Protein AF-A0A165BI13-F1 (afdb_monomer_lite)

Radius of gyration: 31.47 Å; chains: 1; bounding box: 74×42×85 Å

Sequence (189 aa):
TAAEAMLNITERWRLDSREYQDALEQIVERDWCKALDRLELLMVQRMFELAKSHTFGTGYKMREAISKGLKSRSQAIRTAVARYNELAVTLTPPAPTVEFATLMEWTELQEFELLRHSRAGDVRERAWAQPANRAMAVKYYKLARAREELLRCRVETRRLVTAMRDEETRYDLAIQRLLASGNMLAYEL

Secondary structure (DSSP, 8-state):
-HHHHHTT--S---TTSHHHHHHHHHHHHHHHHHHHHHHHHHHHHHHHHHHHHT-TT--HHHHHHHHHHHHHHHHHHHHHHHHHHHHHHHSSSPPPP--HHHHHH--SHHHHGGG-EETTEEGGGSTTTSHHHHHHHHHHHHHHHHHHHHHHHHHHHHHHHHHHHHHHHHHHHHHHHHHHHT-GGGG--

Structure (mmCIF, N/CA/C/O backbone):
data_AF-A0A165BI13-F1
#
_entry.id   AF-A0A165BI13-F1
#
loop_
_atom_site.group_PDB
_atom_site.id
_atom_site.type_symbol
_atom_site.label_atom_id
_atom_site.label_alt_id
_atom_site.label_comp_id
_atom_site.label_asym_id
_atom_site.label_entity_id
_atom_site.label_seq_id
_atom_site.pdbx_PDB_ins_code
_atom_site.Cartn_x
_atom_site.Cartn_y
_atom_site.Cartn_z
_atom_site.occupancy
_atom_site.B_iso_or_equiv
_atom_site.auth_seq_id
_atom_site.auth_comp_id
_atom_site.auth_asym_id
_atom_site.auth_atom_id
_atom_site.pdbx_PDB_model_num
ATOM 1 N N . THR A 1 1 ? -39.486 17.606 20.278 1.00 61.53 1 THR A N 1
ATOM 2 C CA . THR A 1 1 ? -39.091 18.930 19.728 1.00 61.53 1 THR A CA 1
ATOM 3 C C . THR A 1 1 ? -39.731 19.105 18.358 1.00 61.53 1 THR A C 1
ATOM 5 O O . THR A 1 1 ? -40.140 18.109 17.778 1.00 61.53 1 THR A O 1
ATOM 8 N N . ALA A 1 2 ? -39.855 20.329 17.825 1.00 73.31 2 ALA A N 1
ATOM 9 C CA . ALA A 1 2 ? -40.504 20.567 16.520 1.00 73.31 2 ALA A CA 1
ATOM 10 C C . ALA A 1 2 ? -39.893 19.734 15.369 1.00 73.31 2 ALA A C 1
ATOM 12 O O . ALA A 1 2 ? -40.611 19.269 14.492 1.00 73.31 2 ALA A O 1
ATOM 13 N N . ALA A 1 3 ? -38.584 19.465 15.432 1.00 75.69 3 ALA A N 1
ATOM 14 C CA . ALA A 1 3 ? -37.880 18.600 14.486 1.00 75.69 3 ALA A CA 1
ATOM 15 C C . ALA A 1 3 ? -38.317 17.121 14.550 1.00 75.69 3 ALA A C 1
ATOM 17 O O . ALA A 1 3 ? -38.419 16.468 13.519 1.00 75.69 3 ALA A O 1
ATOM 18 N N . GLU A 1 4 ? -38.617 16.588 15.737 1.00 75.44 4 GLU A N 1
ATOM 19 C CA . GLU A 1 4 ? -39.065 15.192 15.903 1.00 75.44 4 GLU A CA 1
ATOM 20 C C . GLU A 1 4 ? -40.489 14.980 15.381 1.00 75.44 4 GLU A C 1
ATOM 22 O O . GLU A 1 4 ? -40.781 13.936 14.803 1.00 75.44 4 GLU A O 1
ATOM 27 N N . ALA A 1 5 ? -41.348 15.997 15.519 1.00 75.88 5 ALA A N 1
ATOM 28 C CA . ALA A 1 5 ? -42.700 15.984 14.967 1.00 75.88 5 ALA A CA 1
ATOM 29 C C . ALA A 1 5 ? -42.698 16.025 13.427 1.00 75.88 5 ALA A C 1
ATOM 31 O O . ALA A 1 5 ? -43.521 15.364 12.804 1.00 75.88 5 ALA A O 1
ATOM 32 N N . MET A 1 6 ? -41.748 16.738 12.802 1.00 81.56 6 MET A N 1
ATOM 33 C CA . MET A 1 6 ? -41.573 16.725 11.339 1.00 81.56 6 MET A CA 1
ATOM 34 C C . MET A 1 6 ? -41.050 15.383 10.806 1.00 81.56 6 MET A C 1
ATOM 36 O O . MET A 1 6 ? -41.300 15.050 9.651 1.00 81.56 6 MET A O 1
ATOM 40 N N . LEU A 1 7 ? -40.324 14.619 11.630 1.00 80.94 7 LEU A N 1
ATOM 41 C CA . LEU A 1 7 ? -39.725 13.332 11.260 1.00 80.94 7 LEU A CA 1
ATOM 42 C C . LEU A 1 7 ? -40.583 12.117 11.658 1.00 80.94 7 LEU A C 1
ATOM 44 O O . LEU A 1 7 ? -40.138 10.988 11.472 1.00 80.94 7 LEU A O 1
ATOM 48 N N . ASN A 1 8 ? -41.797 12.327 12.186 1.00 81.62 8 ASN A N 1
ATOM 49 C CA . ASN A 1 8 ? -42.695 11.274 12.686 1.00 81.62 8 ASN A CA 1
ATOM 50 C C . ASN A 1 8 ? -42.029 10.315 13.694 1.00 81.62 8 ASN A C 1
ATOM 52 O O . ASN A 1 8 ? -42.325 9.122 13.714 1.00 81.62 8 ASN A O 1
ATOM 56 N N . ILE A 1 9 ? -41.122 10.822 14.536 1.00 77.19 9 ILE A N 1
ATOM 57 C CA . ILE A 1 9 ? -40.462 10.007 15.564 1.00 77.19 9 ILE A CA 1
ATOM 58 C C . ILE A 1 9 ? -41.391 9.931 16.778 1.00 77.19 9 ILE A C 1
ATOM 60 O O . ILE A 1 9 ? -41.474 10.870 17.571 1.00 77.19 9 ILE A O 1
ATOM 64 N N . THR A 1 10 ? -42.115 8.818 16.899 1.00 77.44 10 THR A N 1
ATOM 65 C CA . THR A 1 10 ? -43.109 8.575 17.958 1.00 77.44 10 THR A CA 1
ATOM 66 C C . THR A 1 10 ? -42.481 8.156 19.285 1.00 77.44 10 THR A C 1
ATOM 68 O O . THR A 1 10 ? -42.984 8.533 20.341 1.00 77.44 10 THR A O 1
ATOM 71 N N . GLU A 1 11 ? -41.363 7.428 19.249 1.00 77.50 11 GLU A N 1
ATOM 72 C CA . GLU A 1 11 ? -40.622 6.999 20.437 1.00 77.50 11 GLU A CA 1
ATOM 73 C C . GLU A 1 11 ? -39.140 7.355 20.314 1.00 77.50 11 GLU A C 1
ATOM 75 O O . GLU A 1 11 ? -38.493 7.105 19.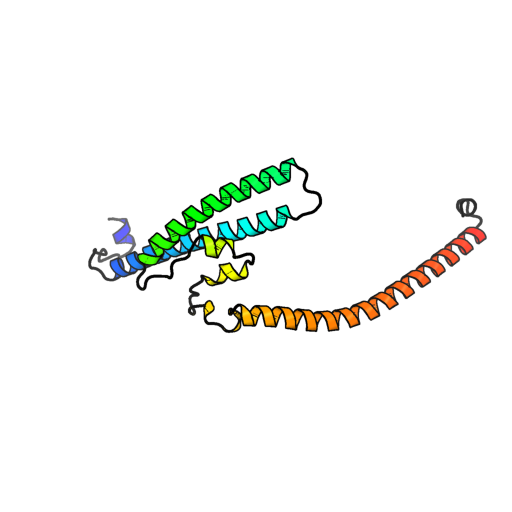297 1.00 77.50 11 GLU A O 1
ATOM 80 N N . ARG A 1 12 ? -38.590 7.958 21.372 1.00 80.56 12 ARG A N 1
ATOM 81 C CA . ARG A 1 12 ? -37.150 8.202 21.481 1.00 80.56 12 ARG A CA 1
ATOM 82 C C . ARG A 1 12 ? -36.452 6.935 21.948 1.00 80.56 12 ARG A C 1
ATOM 84 O O . ARG A 1 12 ? -36.899 6.314 22.912 1.00 80.56 12 ARG A O 1
ATOM 91 N N . TRP A 1 13 ? -35.315 6.632 21.329 1.00 86.38 13 TRP A N 1
ATOM 92 C CA . TRP A 1 13 ? -34.432 5.566 21.783 1.00 86.38 13 TRP A CA 1
ATOM 93 C C . TRP A 1 13 ? -33.999 5.813 23.226 1.00 86.38 13 TRP A C 1
ATOM 95 O O . TRP A 1 13 ? -33.607 6.920 23.607 1.00 86.38 13 TRP A O 1
ATOM 105 N N . ARG A 1 14 ? -34.097 4.762 24.029 1.00 85.19 14 ARG A N 1
ATOM 106 C CA . ARG A 1 14 ? -33.669 4.728 25.427 1.00 85.19 14 ARG A CA 1
ATOM 107 C C . ARG A 1 14 ? -32.425 3.853 25.541 1.00 85.19 14 ARG A C 1
ATOM 109 O O . ARG A 1 14 ? -32.133 3.081 24.635 1.00 85.19 14 ARG A O 1
ATOM 116 N N . LEU A 1 15 ? -31.694 3.950 26.646 1.00 84.06 15 LEU A N 1
ATOM 117 C CA . LEU A 1 15 ? -30.446 3.192 26.836 1.00 84.06 15 LEU A CA 1
ATOM 118 C C . LEU A 1 15 ? -30.643 1.662 26.759 1.00 84.06 15 LEU A C 1
ATOM 120 O O . LEU A 1 15 ? -29.720 0.932 26.415 1.00 84.06 15 LEU A O 1
ATOM 124 N N . ASP A 1 16 ? -31.845 1.194 27.079 1.00 86.94 16 ASP A N 1
ATOM 125 C CA . ASP A 1 16 ? -32.309 -0.194 27.025 1.00 86.94 16 ASP A CA 1
ATOM 126 C C . ASP A 1 16 ? -32.945 -0.582 25.682 1.00 86.94 16 ASP A C 1
ATOM 128 O O . ASP A 1 16 ? -33.189 -1.764 25.444 1.00 86.94 16 ASP A O 1
ATOM 132 N N . SER A 1 17 ? -33.213 0.385 24.797 1.00 89.75 17 SER A N 1
ATOM 133 C CA . SER A 1 17 ? -33.745 0.088 23.467 1.00 89.75 17 SER A CA 1
ATOM 134 C C . SER A 1 17 ? -32.696 -0.631 22.626 1.00 89.75 17 SER A C 1
ATOM 136 O O . SER A 1 17 ? -31.515 -0.267 22.628 1.00 89.75 17 SER A O 1
ATOM 138 N N . ARG A 1 18 ? -33.140 -1.648 21.889 1.00 88.44 18 ARG A N 1
ATOM 139 C CA . ARG A 1 18 ? -32.271 -2.432 21.011 1.00 88.44 18 ARG A CA 1
ATOM 140 C C . ARG A 1 18 ? -31.591 -1.537 19.981 1.00 88.44 18 ARG A C 1
ATOM 142 O O . ARG A 1 18 ? -30.405 -1.678 19.737 1.00 88.44 18 ARG A O 1
ATOM 149 N N . GLU A 1 19 ? -32.320 -0.571 19.439 1.00 88.88 19 GLU A N 1
ATOM 150 C CA . GLU A 1 19 ? -31.815 0.370 18.446 1.00 88.88 19 GLU A CA 1
ATOM 151 C C . GLU A 1 19 ? -30.654 1.210 18.994 1.00 88.88 19 GLU A C 1
ATOM 153 O O . GLU A 1 19 ? -29.687 1.470 18.279 1.00 88.88 19 GLU A O 1
ATOM 158 N N . TYR A 1 20 ? -30.714 1.602 20.271 1.00 88.75 20 TYR A N 1
ATOM 159 C CA . TYR A 1 20 ? -29.619 2.313 20.929 1.00 88.75 20 TYR A CA 1
ATOM 160 C C . TYR A 1 20 ? -28.390 1.419 21.131 1.00 88.75 20 TYR A C 1
ATOM 162 O O . TYR A 1 20 ? -27.267 1.869 20.908 1.00 88.75 20 TYR A O 1
ATOM 170 N N . GLN A 1 21 ? -28.595 0.163 21.537 1.00 88.69 21 GLN A N 1
ATOM 171 C CA . GLN A 1 21 ? -27.515 -0.810 21.731 1.00 88.69 21 GLN A CA 1
ATOM 172 C C . GLN A 1 21 ? -26.835 -1.162 20.401 1.00 88.69 21 GLN A C 1
ATOM 174 O O . GLN A 1 21 ? -25.616 -1.033 20.296 1.00 88.69 21 GLN A O 1
ATOM 179 N N . ASP A 1 22 ? -27.617 -1.466 19.362 1.00 88.06 22 ASP A N 1
ATOM 180 C CA . ASP A 1 22 ? -27.129 -1.742 18.007 1.00 88.06 22 ASP A CA 1
ATOM 181 C C . ASP A 1 22 ? -26.348 -0.531 17.450 1.00 88.06 22 ASP A C 1
ATOM 183 O O . ASP A 1 22 ? -25.291 -0.675 16.833 1.00 88.06 22 ASP A O 1
ATOM 187 N N . ALA A 1 23 ? -26.831 0.694 17.690 1.00 88.62 23 ALA A N 1
ATOM 188 C CA . ALA A 1 23 ? -26.126 1.907 17.277 1.00 88.62 23 ALA A CA 1
ATOM 189 C C . ALA A 1 23 ? -24.806 2.111 18.039 1.00 88.62 23 ALA A C 1
ATOM 191 O O . ALA A 1 23 ? -23.825 2.575 17.453 1.00 88.62 23 ALA A O 1
ATOM 192 N N . LEU A 1 24 ? -24.761 1.769 19.330 1.00 89.19 24 LEU A N 1
ATOM 193 C CA . LEU A 1 24 ? -23.541 1.847 20.130 1.00 89.19 24 LEU A CA 1
ATOM 194 C C . LEU A 1 24 ? -22.483 0.861 19.619 1.00 89.19 24 LEU A C 1
ATOM 196 O O . LEU A 1 24 ? -21.330 1.256 19.440 1.00 89.19 24 LEU A O 1
ATOM 200 N N . GLU A 1 25 ? -22.877 -0.376 19.308 1.00 87.69 25 GLU A N 1
ATOM 201 C CA . GLU A 1 25 ? -21.998 -1.379 18.693 1.00 87.69 25 GLU A CA 1
ATOM 202 C C . GLU A 1 25 ? -21.436 -0.887 17.352 1.00 87.69 25 GLU A C 1
ATOM 204 O O . GLU A 1 25 ? -20.222 -0.916 17.139 1.00 87.69 25 GLU A O 1
ATOM 209 N N . GLN A 1 26 ? -22.286 -0.319 16.489 1.00 87.88 26 GLN A N 1
ATOM 210 C CA . GLN A 1 26 ? -21.850 0.258 15.211 1.00 87.88 26 GLN A CA 1
ATOM 211 C C . GLN A 1 26 ? -20.873 1.427 15.382 1.00 87.88 26 GLN A C 1
ATOM 213 O O . GLN A 1 26 ? -19.970 1.610 14.561 1.00 87.88 26 GLN A O 1
ATOM 218 N N . ILE A 1 27 ? -21.033 2.251 16.422 1.00 90.62 27 ILE A N 1
ATOM 219 C CA . ILE A 1 27 ? -20.101 3.350 16.708 1.00 90.62 27 ILE A CA 1
ATOM 220 C C . ILE A 1 27 ? -18.724 2.796 17.085 1.00 90.62 27 ILE A C 1
ATOM 222 O O . ILE A 1 27 ? -17.724 3.286 16.553 1.00 90.62 27 ILE A O 1
ATOM 226 N N . VAL A 1 28 ? -18.674 1.775 17.946 1.00 89.38 28 VAL A N 1
ATOM 227 C CA . VAL A 1 28 ? -17.422 1.118 18.357 1.00 89.38 28 VAL A CA 1
ATOM 228 C C . VAL A 1 28 ? -16.742 0.462 17.155 1.00 89.38 28 VAL A C 1
ATOM 230 O O . VAL A 1 28 ? -15.558 0.708 16.914 1.00 89.38 28 VAL A O 1
ATOM 233 N N . GLU A 1 29 ? -17.492 -0.284 16.340 1.00 87.94 29 GLU A N 1
ATOM 234 C CA . GLU A 1 29 ? -16.982 -0.901 15.110 1.00 87.94 29 GLU A CA 1
ATOM 235 C C . GLU A 1 29 ? -16.416 0.146 14.143 1.00 87.94 29 GLU A C 1
ATOM 237 O O . GLU A 1 29 ? -15.301 0.009 13.630 1.00 87.94 29 GLU A O 1
ATOM 242 N N . ARG A 1 30 ? -17.145 1.244 13.928 1.00 90.25 30 ARG A N 1
ATOM 243 C CA . ARG A 1 30 ? -16.701 2.344 13.066 1.00 90.25 30 ARG A CA 1
ATOM 244 C C . ARG A 1 30 ? -15.425 2.999 13.587 1.00 90.25 30 ARG A C 1
ATOM 246 O O . ARG A 1 30 ? -14.554 3.359 12.793 1.00 90.25 30 ARG A O 1
ATOM 253 N N . ASP A 1 31 ? -15.322 3.222 14.891 1.00 91.44 31 ASP A N 1
ATOM 254 C CA . ASP A 1 31 ? -14.158 3.880 15.477 1.00 91.44 31 ASP A CA 1
ATOM 255 C C . ASP A 1 31 ? -12.922 2.967 15.431 1.00 91.44 31 ASP A C 1
ATOM 257 O O . ASP A 1 31 ? -11.825 3.451 15.132 1.00 91.44 31 ASP A O 1
ATOM 261 N N . TRP A 1 32 ? -13.106 1.651 15.587 1.00 89.88 32 TRP A N 1
ATOM 262 C CA . TRP A 1 32 ? -12.076 0.651 15.297 1.00 89.88 32 TRP A CA 1
ATOM 263 C C . TRP A 1 32 ? -11.662 0.659 13.817 1.00 89.88 32 TRP A C 1
ATOM 265 O O . TRP A 1 32 ? -10.468 0.746 13.526 1.00 89.88 32 TRP A O 1
ATOM 275 N N . CYS A 1 33 ? -12.616 0.680 12.877 1.00 86.19 33 CYS A N 1
ATOM 276 C CA . CYS A 1 33 ? -12.321 0.750 11.438 1.00 86.19 33 CYS A CA 1
ATOM 277 C C . CYS A 1 33 ? -11.486 1.990 11.092 1.00 86.19 33 CYS A C 1
ATOM 279 O O . CYS A 1 33 ? -10.496 1.898 10.375 1.00 86.19 33 CYS A O 1
ATOM 281 N N . LYS A 1 34 ? -11.813 3.152 11.669 1.00 90.88 34 LYS A N 1
ATOM 282 C CA . LYS A 1 34 ? -11.020 4.380 11.486 1.00 90.88 34 LYS A CA 1
ATOM 283 C C . LYS A 1 34 ? -9.604 4.258 12.048 1.00 90.88 34 LYS A C 1
ATOM 285 O O . LYS A 1 34 ? -8.670 4.835 11.487 1.00 90.88 34 LYS A O 1
ATOM 290 N N . ALA A 1 35 ? -9.435 3.573 13.180 1.00 91.19 35 ALA A N 1
ATOM 291 C CA . ALA A 1 35 ? -8.114 3.327 13.751 1.00 91.19 35 ALA A CA 1
ATOM 292 C C . ALA A 1 35 ? -7.283 2.406 12.847 1.00 91.19 35 ALA A C 1
ATOM 294 O O . ALA A 1 35 ? -6.100 2.678 12.631 1.00 91.19 35 ALA A O 1
ATOM 295 N N . LEU A 1 36 ? -7.921 1.387 12.266 1.00 87.69 36 LEU A N 1
ATOM 296 C CA . LEU A 1 36 ? -7.319 0.508 11.272 1.00 87.69 36 LEU A CA 1
ATOM 297 C C . LEU A 1 36 ? -6.921 1.273 9.999 1.00 87.69 36 LEU A C 1
ATOM 299 O O . LEU A 1 36 ? -5.743 1.265 9.651 1.00 87.69 36 LEU A O 1
ATOM 303 N N . ASP A 1 37 ? -7.837 2.026 9.379 1.00 87.50 37 ASP A N 1
ATOM 304 C CA . ASP A 1 37 ? -7.567 2.846 8.183 1.00 87.50 37 ASP A CA 1
ATOM 305 C C . ASP A 1 37 ? -6.398 3.821 8.415 1.00 87.50 37 ASP A C 1
ATOM 307 O O . ASP A 1 37 ? -5.564 4.086 7.541 1.00 87.50 37 ASP A O 1
ATOM 311 N N . ARG A 1 38 ? -6.308 4.382 9.628 1.00 91.56 38 ARG A N 1
ATOM 312 C CA . ARG A 1 38 ? -5.212 5.282 9.995 1.00 91.56 38 ARG A CA 1
ATOM 313 C C . ARG A 1 38 ? -3.876 4.549 10.066 1.00 91.56 38 ARG A C 1
ATOM 315 O O . ARG A 1 38 ? -2.865 5.114 9.639 1.00 91.56 38 ARG A O 1
ATOM 322 N N . LEU A 1 39 ? -3.863 3.342 10.624 1.00 90.38 39 LEU A N 1
ATOM 323 C CA . LEU A 1 39 ? -2.674 2.502 10.692 1.00 90.38 39 LEU A CA 1
ATOM 324 C C . LEU A 1 39 ? -2.234 2.061 9.284 1.00 90.38 39 LEU A C 1
ATOM 326 O O . LEU A 1 39 ? -1.053 2.210 8.964 1.00 90.38 39 LEU A O 1
ATOM 330 N N . GLU A 1 40 ? -3.183 1.646 8.433 1.00 86.44 40 GLU A N 1
ATOM 331 C CA . GLU A 1 40 ? -2.981 1.343 7.005 1.00 86.44 40 GLU A CA 1
ATOM 332 C C . GLU A 1 40 ? -2.264 2.488 6.305 1.00 86.44 40 GLU A C 1
ATOM 334 O O . GLU A 1 40 ? -1.149 2.333 5.799 1.00 86.44 40 GLU A O 1
ATOM 339 N N . LEU A 1 41 ? -2.860 3.679 6.356 1.00 89.62 41 LEU A N 1
ATOM 340 C CA . LEU A 1 41 ? -2.316 4.866 5.717 1.00 89.62 41 LEU A CA 1
ATOM 341 C C . LEU A 1 41 ? -0.867 5.138 6.142 1.00 89.62 41 LEU A C 1
ATOM 343 O O . LEU A 1 41 ? -0.020 5.440 5.300 1.00 89.62 41 LEU A O 1
ATOM 347 N N . LEU A 1 42 ? -0.565 5.041 7.438 1.00 91.94 42 LEU A N 1
ATOM 348 C CA . LEU A 1 42 ? 0.783 5.294 7.949 1.00 91.94 42 LEU A CA 1
ATOM 349 C C . LEU A 1 42 ? 1.797 4.258 7.453 1.00 91.94 42 LEU A C 1
ATOM 351 O O . LEU A 1 42 ? 2.934 4.619 7.137 1.00 91.94 42 LEU A O 1
ATOM 355 N N . MET A 1 43 ? 1.399 2.993 7.347 1.00 88.50 43 MET A N 1
ATOM 356 C CA . MET A 1 43 ? 2.267 1.936 6.836 1.00 88.50 43 MET A CA 1
ATOM 357 C C . MET A 1 43 ? 2.531 2.073 5.341 1.00 88.50 43 MET A C 1
ATOM 359 O O . MET A 1 43 ? 3.695 2.057 4.930 1.00 88.50 43 MET A O 1
ATOM 363 N N . VAL A 1 44 ? 1.492 2.334 4.545 1.00 87.50 44 VAL A N 1
ATOM 364 C CA . VAL A 1 44 ? 1.628 2.623 3.110 1.00 87.50 44 VAL A CA 1
ATOM 365 C C . VAL A 1 44 ? 2.554 3.816 2.888 1.00 87.50 44 VAL A C 1
ATOM 367 O O . VAL A 1 44 ? 3.495 3.757 2.094 1.00 87.50 44 VAL A O 1
ATOM 370 N N . GLN A 1 45 ? 2.354 4.894 3.648 1.00 89.62 45 GLN A N 1
ATOM 371 C CA . GLN A 1 45 ? 3.242 6.046 3.602 1.00 89.62 45 GLN A CA 1
ATOM 372 C C . GLN A 1 45 ? 4.696 5.634 3.904 1.00 89.62 45 GLN A C 1
ATOM 374 O O . GLN A 1 45 ? 5.598 5.994 3.142 1.00 89.62 45 GLN A O 1
ATOM 379 N N . ARG A 1 46 ? 4.961 4.886 4.990 1.00 89.94 46 ARG A N 1
ATOM 380 C CA . ARG A 1 46 ? 6.319 4.429 5.373 1.00 89.94 46 ARG A CA 1
ATOM 381 C C . ARG A 1 46 ? 6.985 3.656 4.243 1.00 89.94 46 ARG A C 1
ATOM 383 O O . ARG A 1 46 ? 8.145 3.924 3.946 1.00 89.94 46 ARG A O 1
ATOM 390 N N . MET A 1 47 ? 6.256 2.757 3.591 1.00 87.75 47 MET A N 1
ATOM 391 C CA . MET A 1 47 ? 6.772 1.999 2.453 1.00 87.75 47 MET A CA 1
ATOM 392 C C . MET A 1 47 ? 7.223 2.904 1.303 1.00 87.75 47 MET A C 1
ATOM 394 O O . MET A 1 47 ? 8.322 2.734 0.778 1.00 87.75 47 MET A O 1
ATOM 398 N N . PHE A 1 48 ? 6.426 3.914 0.947 1.00 85.38 48 PHE A N 1
ATOM 399 C CA . PHE A 1 48 ? 6.819 4.879 -0.083 1.00 85.38 48 PHE A CA 1
ATOM 400 C C . PHE A 1 48 ? 8.029 5.729 0.326 1.00 85.38 48 PHE A C 1
ATOM 402 O O . PHE A 1 48 ? 8.850 6.076 -0.522 1.00 85.38 48 PHE A O 1
ATOM 409 N N . GLU A 1 49 ? 8.170 6.068 1.608 1.00 87.44 49 GLU A N 1
ATOM 410 C CA . GLU A 1 49 ? 9.379 6.730 2.115 1.00 87.44 49 GLU A CA 1
ATOM 411 C C . GLU A 1 49 ? 10.622 5.845 2.014 1.00 87.44 49 GLU A C 1
ATOM 413 O O . GLU A 1 49 ? 11.666 6.320 1.567 1.00 87.44 49 GLU A O 1
ATOM 418 N N . LEU A 1 50 ? 10.507 4.565 2.380 1.00 86.31 50 LEU A N 1
ATOM 419 C CA . LEU A 1 50 ? 11.594 3.595 2.242 1.00 86.31 50 LEU A CA 1
ATOM 420 C C . LEU A 1 50 ? 11.999 3.433 0.775 1.00 86.31 50 LEU A C 1
ATOM 422 O O . LEU A 1 50 ? 13.183 3.530 0.459 1.00 86.31 50 LEU A O 1
ATOM 426 N N . ALA A 1 51 ? 11.037 3.297 -0.139 1.00 84.75 51 ALA A N 1
ATOM 427 C CA . ALA A 1 51 ? 11.313 3.206 -1.572 1.00 84.75 51 ALA A CA 1
ATOM 428 C C . ALA A 1 51 ? 12.067 4.443 -2.100 1.00 84.75 51 ALA A C 1
ATOM 430 O O . ALA A 1 51 ? 13.037 4.311 -2.849 1.00 84.75 51 ALA A O 1
ATOM 431 N N . LYS A 1 52 ? 11.682 5.648 -1.650 1.00 83.25 52 LYS A N 1
ATOM 432 C CA . LYS A 1 52 ? 12.378 6.901 -1.996 1.00 83.25 52 LYS A CA 1
ATOM 433 C C . LYS A 1 52 ? 13.806 6.963 -1.455 1.00 83.25 52 LYS A C 1
ATOM 435 O O . LYS A 1 52 ? 14.656 7.591 -2.080 1.00 83.25 52 LYS A O 1
ATOM 440 N N . SER A 1 53 ? 14.087 6.324 -0.318 1.00 78.56 53 SER A N 1
ATOM 441 C CA . SER A 1 53 ? 15.440 6.290 0.256 1.00 78.56 53 SER A CA 1
ATOM 442 C C . SER A 1 53 ? 16.448 5.549 -0.635 1.00 78.56 53 SER A C 1
ATOM 444 O O . SER A 1 53 ? 17.634 5.875 -0.621 1.00 78.56 53 SER A O 1
ATOM 446 N N . HIS A 1 54 ? 15.967 4.607 -1.455 1.00 72.44 54 HIS A N 1
ATOM 447 C CA . HIS A 1 54 ? 16.778 3.799 -2.368 1.00 72.44 54 HIS A CA 1
ATOM 448 C C . HIS A 1 54 ? 16.882 4.387 -3.789 1.00 72.44 54 HIS A C 1
ATOM 450 O O . HIS A 1 54 ? 17.501 3.778 -4.659 1.00 72.44 54 HIS A O 1
ATOM 456 N N . THR A 1 55 ? 16.286 5.554 -4.063 1.00 76.88 55 THR A N 1
ATOM 457 C CA . THR A 1 55 ? 16.318 6.166 -5.402 1.00 76.88 55 THR A CA 1
ATOM 458 C C . THR A 1 55 ? 17.667 6.847 -5.676 1.00 76.88 55 THR A C 1
ATOM 460 O O . THR A 1 55 ? 18.093 7.743 -4.946 1.00 76.88 55 THR A O 1
ATOM 463 N N . PHE A 1 56 ? 18.346 6.454 -6.758 1.00 63.56 56 PHE A N 1
ATOM 464 C CA . PHE A 1 56 ? 19.570 7.117 -7.221 1.00 63.56 56 PHE A CA 1
ATOM 465 C C . PHE A 1 56 ? 19.292 8.584 -7.602 1.00 63.56 56 PHE A C 1
ATOM 467 O O . PHE A 1 56 ? 18.287 8.886 -8.238 1.00 63.56 56 PHE A O 1
ATOM 474 N N . GLY A 1 57 ? 20.179 9.507 -7.208 1.00 69.69 57 GLY A N 1
ATOM 475 C CA . GLY A 1 57 ? 20.049 10.944 -7.502 1.00 69.69 57 GLY A CA 1
ATOM 476 C C . GLY A 1 57 ? 19.446 11.807 -6.384 1.00 69.69 57 GLY A C 1
ATOM 477 O O . GLY A 1 57 ? 19.368 13.025 -6.532 1.00 69.69 57 GLY A O 1
ATOM 478 N N . THR A 1 58 ? 19.072 11.243 -5.229 1.00 75.25 58 THR A N 1
ATOM 479 C CA . THR A 1 58 ? 18.687 12.059 -4.062 1.00 75.25 58 THR A CA 1
ATOM 480 C C . THR A 1 58 ? 19.909 12.697 -3.396 1.00 75.25 58 THR A C 1
ATOM 482 O O . THR A 1 58 ? 20.754 12.001 -2.826 1.00 75.25 58 THR A O 1
ATOM 485 N N . GLY A 1 59 ? 19.986 14.031 -3.425 1.00 84.44 59 GLY A N 1
ATOM 486 C CA . GLY A 1 59 ? 21.012 14.800 -2.714 1.00 84.44 59 GLY A CA 1
ATOM 487 C C . GLY A 1 59 ? 20.961 14.617 -1.189 1.00 84.44 59 GLY A C 1
ATOM 488 O O . GLY A 1 59 ? 19.943 14.211 -0.624 1.00 84.44 59 GLY A O 1
ATOM 489 N N . TYR A 1 60 ? 22.059 14.953 -0.501 1.00 87.94 60 TYR A N 1
ATOM 490 C CA . TYR A 1 60 ? 22.235 14.729 0.945 1.00 87.94 60 TYR A CA 1
ATOM 491 C C . TYR A 1 60 ? 21.072 15.263 1.803 1.00 87.94 60 TYR A C 1
ATOM 493 O O . TYR A 1 60 ? 20.505 14.513 2.596 1.00 87.94 60 TYR A O 1
ATOM 501 N N . LYS A 1 61 ? 20.648 16.515 1.577 1.00 88.19 61 LYS A N 1
ATOM 502 C CA . LYS A 1 61 ? 19.541 17.149 2.319 1.00 88.19 61 LYS A CA 1
ATOM 503 C C . LYS A 1 61 ? 18.214 16.389 2.186 1.00 88.19 61 LYS A C 1
ATOM 505 O O . LYS A 1 61 ? 17.454 16.301 3.145 1.00 88.19 61 LYS A O 1
ATOM 510 N N . MET A 1 62 ? 17.942 15.809 1.015 1.00 87.38 62 MET A N 1
ATOM 511 C CA . MET A 1 62 ? 16.726 15.022 0.789 1.00 87.38 62 MET A CA 1
ATOM 512 C C . MET A 1 62 ? 16.768 13.706 1.573 1.00 87.38 62 MET A C 1
ATOM 514 O O . MET A 1 62 ? 15.778 13.328 2.191 1.00 87.38 62 MET A O 1
ATOM 518 N N . ARG A 1 63 ? 17.926 13.033 1.617 1.00 86.88 63 ARG A N 1
ATOM 519 C CA . ARG A 1 63 ? 18.105 11.809 2.421 1.00 86.88 63 ARG A CA 1
ATOM 520 C C . ARG A 1 63 ? 17.938 12.067 3.917 1.00 86.88 63 ARG A C 1
ATOM 522 O O . ARG A 1 63 ? 17.330 11.256 4.615 1.00 86.88 63 ARG A O 1
ATOM 529 N N . GLU A 1 64 ? 18.430 13.202 4.404 1.00 90.25 64 GLU A N 1
ATOM 530 C CA . GLU A 1 64 ? 18.244 13.620 5.795 1.00 90.25 64 GLU A CA 1
ATOM 531 C C . GLU A 1 64 ? 16.761 13.869 6.117 1.00 90.25 64 GLU A C 1
ATOM 533 O O . GLU A 1 64 ? 16.245 13.355 7.113 1.00 90.25 64 GLU A O 1
ATOM 538 N N . ALA A 1 65 ? 16.042 14.567 5.229 1.00 89.44 65 ALA A N 1
ATOM 539 C CA . ALA A 1 65 ? 14.603 14.784 5.360 1.00 89.44 65 ALA A CA 1
ATOM 540 C C . ALA A 1 65 ? 13.808 13.465 5.356 1.00 89.44 65 ALA A C 1
ATOM 542 O O . ALA A 1 65 ? 12.949 13.277 6.218 1.00 89.44 65 ALA A O 1
ATOM 543 N N . ILE A 1 66 ? 14.132 12.527 4.455 1.00 89.06 66 ILE A N 1
ATOM 544 C CA . ILE A 1 66 ? 13.518 11.187 4.412 1.00 89.06 66 ILE A CA 1
ATOM 545 C C . ILE A 1 66 ? 13.786 10.435 5.719 1.00 89.06 66 ILE A C 1
ATOM 547 O O . ILE A 1 66 ? 12.868 9.868 6.302 1.00 89.06 66 ILE A O 1
ATOM 551 N N . SER A 1 67 ? 15.018 10.480 6.231 1.00 89.62 67 SER A N 1
ATOM 552 C CA . SER A 1 67 ? 15.388 9.811 7.485 1.00 89.62 67 SER A CA 1
ATOM 553 C C . SER A 1 67 ? 14.625 10.378 8.688 1.00 89.62 67 SER A C 1
ATOM 555 O O . SER A 1 67 ? 14.168 9.629 9.555 1.00 89.62 67 SER A O 1
ATOM 557 N N . LYS A 1 68 ? 14.445 11.703 8.744 1.00 91.75 68 LYS A N 1
ATOM 558 C CA . LYS A 1 68 ? 13.626 12.361 9.771 1.00 91.75 68 LYS A CA 1
ATOM 559 C C . LYS A 1 68 ? 12.144 11.993 9.631 1.00 91.75 68 LYS A C 1
ATOM 561 O O . LYS A 1 68 ? 11.499 11.712 10.643 1.00 91.75 68 LYS A O 1
ATOM 566 N N . GLY A 1 69 ? 11.635 11.943 8.398 1.00 91.50 69 GLY A N 1
ATOM 567 C CA . GLY A 1 69 ? 10.284 11.479 8.070 1.00 91.50 69 GLY A CA 1
ATOM 568 C C . GLY A 1 69 ? 10.034 10.055 8.561 1.00 91.50 69 GLY A C 1
ATOM 569 O O . GLY A 1 69 ? 9.105 9.836 9.335 1.00 91.50 69 GLY A O 1
ATOM 570 N N . LEU A 1 70 ? 10.945 9.127 8.254 1.00 90.88 70 LEU A N 1
ATOM 571 C CA . LEU A 1 70 ? 10.869 7.727 8.679 1.00 90.88 70 LEU A CA 1
ATOM 572 C C . LEU A 1 70 ? 10.845 7.575 10.205 1.00 90.88 70 LEU A C 1
ATOM 574 O O . LEU A 1 70 ? 10.054 6.788 10.732 1.00 90.88 70 LEU A O 1
ATOM 578 N N . LYS A 1 71 ? 11.666 8.342 10.936 1.00 92.12 71 LYS A N 1
ATOM 579 C CA . LYS A 1 71 ? 11.656 8.348 12.412 1.00 92.12 71 LYS A CA 1
ATOM 580 C C . LYS A 1 71 ? 10.318 8.840 12.963 1.00 92.12 71 LYS A C 1
ATOM 582 O O . LYS A 1 71 ? 9.721 8.176 13.810 1.00 92.12 71 LYS A O 1
ATOM 587 N N . SER A 1 72 ? 9.832 9.977 12.460 1.00 94.75 72 SER A N 1
ATOM 588 C CA . SER A 1 72 ? 8.540 10.548 12.863 1.00 94.75 72 SER A CA 1
ATOM 589 C C . SER A 1 72 ? 7.386 9.591 12.559 1.00 94.75 72 SER A C 1
ATOM 591 O O . SER A 1 72 ? 6.531 9.351 13.412 1.00 94.75 72 SER A O 1
ATOM 593 N N . ARG A 1 73 ? 7.402 8.972 11.378 1.00 93.25 73 ARG A N 1
ATOM 594 C CA . ARG A 1 73 ? 6.387 8.015 10.955 1.00 93.25 73 ARG A CA 1
ATOM 595 C C . ARG A 1 73 ? 6.401 6.743 11.786 1.00 93.25 73 ARG A C 1
ATOM 597 O O . ARG A 1 73 ? 5.337 6.282 12.174 1.00 93.25 73 ARG A O 1
ATOM 604 N N . SER A 1 74 ? 7.579 6.223 12.124 1.00 93.06 74 SER A N 1
ATOM 605 C CA . SER A 1 74 ? 7.706 5.067 13.022 1.00 93.06 74 SER A CA 1
ATOM 606 C C . SER A 1 74 ? 7.056 5.343 14.381 1.00 93.06 74 SER A C 1
ATOM 608 O O . SER A 1 74 ? 6.370 4.480 14.921 1.00 93.06 74 SER A O 1
ATOM 610 N N . GLN A 1 75 ? 7.202 6.563 14.912 1.00 95.12 75 GLN A N 1
ATOM 611 C CA . GLN A 1 75 ? 6.521 6.958 16.145 1.00 95.12 75 GLN A CA 1
ATOM 612 C C . GLN A 1 75 ? 5.001 7.071 15.967 1.00 95.12 75 GLN A C 1
ATOM 614 O O . GLN A 1 75 ? 4.256 6.577 16.809 1.00 95.12 75 GLN A O 1
ATOM 619 N N . ALA A 1 76 ? 4.533 7.660 14.863 1.00 96.00 76 ALA A N 1
ATOM 620 C CA . ALA A 1 76 ? 3.104 7.736 14.559 1.00 96.00 76 ALA A CA 1
ATOM 621 C C . ALA A 1 76 ? 2.465 6.343 14.426 1.00 96.00 76 ALA A C 1
ATOM 623 O O . ALA A 1 76 ? 1.351 6.134 14.901 1.00 96.00 76 ALA A O 1
ATOM 624 N N . ILE A 1 77 ? 3.183 5.385 13.829 1.00 93.25 77 ILE A N 1
ATOM 625 C CA . ILE A 1 77 ? 2.746 3.990 13.716 1.00 93.25 77 ILE A CA 1
ATOM 626 C C . ILE A 1 77 ? 2.641 3.353 15.104 1.00 93.25 77 ILE A C 1
ATOM 628 O O . ILE A 1 77 ? 1.613 2.753 15.388 1.00 93.25 77 ILE A O 1
ATOM 632 N N . ARG A 1 78 ? 3.619 3.539 16.007 1.00 95.31 78 ARG A N 1
ATOM 633 C CA . ARG A 1 78 ? 3.507 3.044 17.397 1.00 95.31 78 ARG A CA 1
ATOM 634 C C . ARG A 1 78 ? 2.227 3.528 18.080 1.00 95.31 78 ARG A C 1
ATOM 636 O O . ARG A 1 78 ? 1.518 2.732 18.687 1.00 95.31 78 ARG A O 1
ATOM 643 N N . THR A 1 79 ? 1.915 4.818 17.961 1.00 96.75 79 THR A N 1
ATOM 644 C CA . THR A 1 79 ? 0.691 5.391 18.541 1.00 96.75 79 THR A CA 1
ATOM 645 C C . THR A 1 79 ? -0.571 4.834 17.879 1.00 96.75 79 THR A C 1
ATOM 647 O O . THR A 1 79 ? -1.546 4.545 18.569 1.00 96.75 79 THR A O 1
ATOM 650 N N . ALA A 1 80 ? -0.562 4.652 16.557 1.00 94.56 80 ALA A N 1
ATOM 651 C CA . ALA A 1 80 ? -1.688 4.070 15.833 1.00 94.56 80 ALA A CA 1
ATOM 652 C C . ALA A 1 80 ? -1.931 2.600 16.216 1.00 94.56 80 ALA A C 1
ATOM 654 O O . ALA A 1 80 ? -3.082 2.219 16.397 1.00 94.56 80 ALA A O 1
ATOM 655 N N . VAL A 1 81 ? -0.871 1.807 16.418 1.00 93.94 81 VAL A N 1
ATOM 656 C CA . VAL A 1 81 ? -0.961 0.420 16.911 1.00 93.94 81 VAL A CA 1
ATOM 657 C C . VAL A 1 81 ? -1.593 0.371 18.296 1.00 93.94 81 VAL A C 1
ATOM 659 O O . VAL A 1 81 ? -2.501 -0.421 18.519 1.00 93.94 81 VAL A O 1
ATOM 662 N N . ALA A 1 82 ? -1.155 1.236 19.217 1.00 95.88 82 ALA A N 1
ATOM 663 C CA . ALA A 1 82 ? -1.727 1.294 20.560 1.00 95.88 82 ALA A CA 1
ATOM 664 C C . ALA A 1 82 ? -3.236 1.585 20.518 1.00 95.88 82 ALA A C 1
ATOM 666 O O . ALA A 1 82 ? -4.016 0.851 21.117 1.00 95.88 82 ALA A O 1
ATOM 667 N N . ARG A 1 83 ? -3.648 2.590 19.732 1.00 94.94 83 ARG A N 1
ATOM 668 C CA . ARG A 1 83 ? -5.063 2.945 19.549 1.00 94.94 83 ARG A CA 1
ATOM 669 C C . ARG A 1 83 ? -5.874 1.827 18.889 1.00 94.94 83 ARG A C 1
ATOM 671 O O . ARG A 1 83 ? -7.015 1.595 19.270 1.00 94.94 83 ARG A O 1
ATOM 678 N N . TYR A 1 84 ? -5.306 1.157 17.887 1.00 92.75 84 TYR A N 1
ATOM 679 C CA . TYR A 1 84 ? -5.947 0.011 17.244 1.00 92.75 84 TYR A CA 1
ATOM 680 C C . TYR A 1 84 ? -6.174 -1.120 18.251 1.00 92.75 84 TYR A C 1
ATOM 682 O O . TYR A 1 84 ? -7.297 -1.594 18.373 1.00 92.75 84 TYR A O 1
ATOM 690 N N . ASN A 1 85 ? -5.140 -1.507 19.004 1.00 93.25 85 ASN A N 1
ATOM 691 C CA . ASN A 1 85 ? -5.220 -2.592 19.982 1.00 93.25 85 ASN A CA 1
ATOM 692 C C . ASN A 1 85 ? -6.198 -2.273 21.124 1.00 93.25 85 ASN A C 1
ATOM 694 O O . ASN A 1 85 ? -6.928 -3.160 21.552 1.00 93.25 85 ASN A O 1
ATOM 698 N N . GLU A 1 86 ? -6.245 -1.019 21.586 1.00 95.06 86 GLU A N 1
ATOM 699 C CA . GLU A 1 86 ? -7.216 -0.554 22.585 1.00 95.06 86 GLU A CA 1
ATOM 700 C C . GLU A 1 86 ? -8.658 -0.775 22.107 1.00 95.06 86 GLU A C 1
ATOM 702 O O . GLU A 1 86 ? -9.458 -1.388 22.809 1.00 95.06 86 GLU A O 1
ATOM 707 N N . LEU A 1 87 ? -8.973 -0.351 20.880 1.00 91.88 87 LEU A N 1
ATOM 708 C CA . LEU A 1 87 ? -10.308 -0.507 20.301 1.00 91.88 87 LEU A CA 1
ATOM 709 C C . LEU A 1 87 ? -10.611 -1.960 19.908 1.00 91.88 87 LEU A C 1
ATOM 711 O O . LEU A 1 87 ? -11.748 -2.402 20.039 1.00 91.88 87 LEU A O 1
ATOM 715 N N . ALA A 1 88 ? -9.608 -2.726 19.474 1.00 89.75 88 ALA A N 1
ATOM 716 C CA . ALA A 1 88 ? -9.771 -4.118 19.055 1.00 89.75 88 ALA A CA 1
ATOM 717 C C . ALA A 1 88 ? -10.328 -5.002 20.181 1.00 89.75 88 ALA A C 1
ATOM 719 O O . ALA A 1 88 ? -11.179 -5.853 19.931 1.00 89.75 88 ALA A O 1
ATOM 720 N N . VAL A 1 89 ? -9.892 -4.762 21.423 1.00 92.50 89 VAL A N 1
ATOM 721 C CA . VAL A 1 89 ? -10.353 -5.500 22.610 1.00 92.50 89 VAL A CA 1
ATOM 722 C C . VAL A 1 89 ? -11.788 -5.130 23.008 1.00 92.50 89 VAL A C 1
ATOM 724 O O . VAL A 1 89 ? -12.477 -5.948 23.609 1.00 92.50 89 VAL A O 1
ATOM 727 N N . THR A 1 90 ? -12.259 -3.927 22.662 1.00 90.81 90 THR A N 1
ATOM 728 C CA . THR A 1 90 ? -13.633 -3.479 22.971 1.00 90.81 90 THR A CA 1
ATOM 729 C C . THR A 1 90 ? -14.707 -4.044 22.040 1.00 90.81 90 THR A C 1
ATOM 731 O O . THR A 1 90 ? -15.893 -3.910 22.333 1.00 90.81 90 THR A O 1
ATOM 734 N N . LEU A 1 91 ? -14.316 -4.668 20.925 1.00 87.44 91 LEU A N 1
ATOM 735 C CA . LEU A 1 91 ? -15.254 -5.275 19.983 1.00 87.44 91 LEU A CA 1
ATOM 736 C C . LEU A 1 91 ? -15.864 -6.569 20.529 1.00 87.44 91 LEU A C 1
ATOM 738 O O . LEU A 1 91 ? -15.259 -7.278 21.332 1.00 87.44 91 LEU A O 1
ATOM 742 N N . THR A 1 92 ? -17.054 -6.900 20.028 1.00 85.12 92 THR A N 1
ATOM 743 C CA . THR A 1 92 ? -17.741 -8.163 20.318 1.00 85.12 92 THR A CA 1
ATOM 744 C C . THR A 1 92 ? -18.054 -8.879 18.997 1.00 85.12 92 THR A C 1
ATOM 746 O O . THR A 1 92 ? -18.972 -8.460 18.297 1.00 85.12 92 THR A O 1
ATOM 749 N N . PRO A 1 93 ? -17.319 -9.944 18.621 1.00 85.88 93 PRO A N 1
ATOM 750 C CA . PRO A 1 93 ? -16.157 -10.514 19.309 1.00 85.88 93 PRO A CA 1
ATOM 751 C C . PRO A 1 93 ? -14.897 -9.626 19.205 1.00 85.88 93 PRO A C 1
ATOM 753 O O . PRO A 1 93 ? -14.790 -8.831 18.269 1.00 85.88 93 PRO A O 1
ATOM 756 N N . PRO A 1 94 ? -13.920 -9.778 20.121 1.00 87.06 94 PRO A N 1
ATOM 757 C CA . PRO A 1 94 ? -12.672 -9.021 20.071 1.00 87.06 94 PRO A CA 1
ATOM 758 C C . PRO A 1 94 ? -11.892 -9.273 18.777 1.00 87.06 94 PRO A C 1
ATOM 760 O O . PRO A 1 94 ? -11.736 -10.419 18.346 1.00 87.06 94 PRO A O 1
ATOM 763 N N . ALA A 1 95 ? -11.355 -8.207 18.182 1.00 83.94 95 ALA A N 1
ATOM 764 C CA . ALA A 1 95 ? -10.471 -8.306 17.024 1.00 83.94 95 ALA A CA 1
ATOM 765 C C . ALA A 1 95 ? -9.037 -8.693 17.449 1.00 83.94 95 ALA A C 1
ATOM 767 O O . ALA A 1 95 ? -8.614 -8.388 18.569 1.00 83.94 95 ALA A O 1
ATOM 768 N N . PRO A 1 96 ? -8.251 -9.344 16.569 1.00 84.81 96 PRO A N 1
ATOM 769 C CA . PRO A 1 96 ? -6.870 -9.704 16.873 1.00 84.81 96 PRO A CA 1
ATOM 770 C C . PRO A 1 96 ? -5.999 -8.457 17.055 1.00 84.81 96 PRO A C 1
ATOM 772 O O . PRO A 1 96 ? -6.054 -7.523 16.257 1.00 84.81 96 PRO A O 1
ATOM 775 N N . THR A 1 97 ? -5.159 -8.461 18.086 1.00 88.19 97 THR A N 1
ATOM 776 C CA . THR A 1 97 ? -4.176 -7.399 18.316 1.00 88.19 97 THR A CA 1
ATOM 777 C C . THR A 1 97 ? -2.948 -7.582 17.429 1.00 88.19 97 THR A C 1
ATOM 779 O O . THR A 1 97 ? -2.661 -8.673 16.932 1.00 88.19 97 THR A O 1
ATOM 782 N N . VAL A 1 98 ? -2.212 -6.491 17.217 1.00 87.00 98 VAL A N 1
ATOM 783 C CA . VAL A 1 98 ? -1.025 -6.469 16.361 1.00 87.00 98 VAL A CA 1
ATOM 784 C C . VAL A 1 98 ? 0.171 -5.914 17.128 1.00 87.00 98 VAL A C 1
ATOM 786 O O . VAL A 1 98 ? 0.073 -4.895 17.818 1.00 87.00 98 VAL A O 1
ATOM 789 N N . GLU A 1 99 ? 1.322 -6.569 16.990 1.00 90.25 99 GLU A N 1
ATOM 790 C CA . GLU A 1 99 ? 2.579 -6.103 17.566 1.00 90.25 99 GLU A CA 1
ATOM 791 C C . GLU A 1 99 ? 3.302 -5.141 16.613 1.00 90.25 99 GLU A C 1
ATOM 793 O O . GLU A 1 99 ? 3.437 -5.384 15.413 1.00 90.25 99 GLU A O 1
ATOM 798 N N . PHE A 1 100 ? 3.824 -4.041 17.161 1.00 89.75 100 PHE A N 1
ATOM 799 C CA . PHE A 1 100 ? 4.586 -3.066 16.382 1.00 89.75 100 PHE A CA 1
ATOM 800 C C . PHE A 1 100 ? 5.826 -3.681 15.711 1.00 89.75 100 PHE A C 1
ATOM 802 O O . PHE A 1 100 ? 6.146 -3.303 14.587 1.00 89.75 100 PHE A O 1
ATOM 809 N N . ALA A 1 101 ? 6.522 -4.606 16.38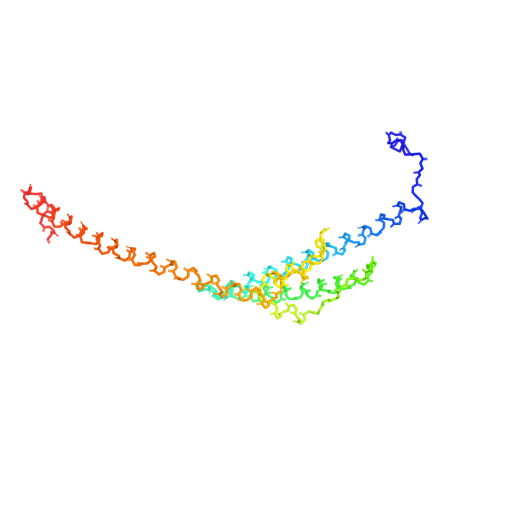3 1.00 89.56 101 ALA A N 1
ATOM 810 C CA . ALA A 1 101 ? 7.711 -5.258 15.839 1.00 89.56 101 ALA A CA 1
ATOM 811 C C . ALA A 1 101 ? 7.382 -6.030 14.553 1.00 89.56 101 ALA A C 1
ATOM 813 O O . ALA A 1 101 ? 7.994 -5.770 13.519 1.00 89.56 101 ALA A O 1
ATOM 814 N N . THR A 1 102 ? 6.335 -6.857 14.587 1.00 85.81 102 THR A N 1
ATOM 815 C CA . THR A 1 102 ? 5.840 -7.604 13.424 1.00 85.81 102 THR A CA 1
ATOM 816 C C . THR A 1 102 ? 5.462 -6.678 12.265 1.00 85.81 102 THR A C 1
ATOM 818 O O . THR A 1 102 ? 5.812 -6.946 11.121 1.00 85.81 102 THR A O 1
ATOM 821 N N . LEU A 1 103 ? 4.828 -5.530 12.536 1.00 83.38 103 LEU A N 1
ATOM 822 C CA . LEU A 1 103 ? 4.501 -4.555 11.484 1.00 83.38 103 LEU A CA 1
ATOM 823 C C . LEU A 1 103 ? 5.725 -3.908 10.836 1.00 83.38 103 LEU A C 1
ATOM 825 O O . LEU A 1 103 ? 5.656 -3.465 9.690 1.00 83.38 103 LEU A O 1
ATOM 829 N N . MET A 1 104 ? 6.833 -3.778 11.568 1.00 84.75 104 MET A N 1
ATOM 830 C CA . MET A 1 104 ? 8.061 -3.201 11.018 1.00 84.75 104 MET A CA 1
ATOM 831 C C . MET A 1 104 ? 8.804 -4.166 10.100 1.00 84.75 104 MET A C 1
ATOM 833 O O . MET A 1 104 ? 9.532 -3.684 9.224 1.00 84.75 104 MET A O 1
ATOM 837 N N . GLU A 1 105 ? 8.603 -5.472 10.287 1.00 84.00 105 GLU A N 1
ATOM 838 C CA . GLU A 1 105 ? 9.097 -6.532 9.402 1.00 84.00 105 GLU A CA 1
ATOM 839 C C . GLU A 1 105 ? 8.350 -6.555 8.069 1.00 84.00 105 GLU A C 1
ATOM 841 O O . GLU A 1 105 ? 8.923 -6.954 7.057 1.00 84.00 105 GLU A O 1
ATOM 846 N N . TRP A 1 106 ? 7.104 -6.074 8.042 1.00 80.38 106 TRP A N 1
ATOM 847 C CA . TRP A 1 106 ? 6.337 -6.000 6.807 1.00 80.38 106 TRP A CA 1
ATOM 848 C C . TRP A 1 106 ? 6.939 -4.966 5.858 1.00 80.38 106 TRP A C 1
ATOM 850 O O . TRP A 1 106 ? 7.129 -3.783 6.183 1.00 80.38 106 TRP A O 1
ATOM 860 N N . THR A 1 107 ? 7.252 -5.436 4.657 1.00 72.12 107 THR A N 1
ATOM 861 C CA . THR A 1 107 ? 7.884 -4.646 3.593 1.00 72.12 107 THR A CA 1
ATOM 862 C C . THR A 1 107 ? 7.011 -4.552 2.355 1.00 72.12 107 THR A C 1
ATOM 864 O O . THR A 1 107 ? 7.290 -3.725 1.485 1.00 72.12 107 THR A O 1
ATOM 867 N N . GLU A 1 108 ? 5.931 -5.332 2.284 1.00 69.31 108 GLU A N 1
ATOM 868 C CA . GLU A 1 108 ? 5.030 -5.363 1.142 1.00 69.31 108 GLU A CA 1
ATOM 869 C C . GLU A 1 108 ? 3.617 -4.895 1.523 1.00 69.31 108 GLU A C 1
ATOM 871 O O . GLU A 1 108 ? 3.067 -5.250 2.561 1.00 69.31 108 GLU A O 1
ATOM 876 N N . LEU A 1 109 ? 2.981 -4.124 0.634 1.00 67.62 109 LEU A N 1
ATOM 877 C CA . LEU A 1 109 ? 1.660 -3.517 0.862 1.00 67.62 109 LEU A CA 1
ATOM 878 C C . LEU A 1 109 ? 0.601 -4.594 1.126 1.00 67.62 109 LEU A C 1
ATOM 880 O O . LEU A 1 109 ? -0.319 -4.434 1.923 1.00 67.62 109 LEU A O 1
ATOM 884 N N . GLN A 1 110 ? 0.795 -5.729 0.461 1.00 65.69 110 GLN A N 1
ATOM 885 C CA . GLN A 1 110 ? -0.065 -6.894 0.504 1.00 65.69 110 GLN A CA 1
ATOM 886 C C . GLN A 1 110 ? -0.020 -7.640 1.847 1.00 65.69 110 GLN A C 1
ATOM 888 O O . GLN A 1 110 ? -0.855 -8.508 2.082 1.00 65.69 110 GLN A O 1
ATOM 893 N N . GLU A 1 111 ? 0.958 -7.368 2.711 1.00 69.69 111 GLU A N 1
ATOM 894 C CA . GLU A 1 111 ? 0.982 -7.864 4.094 1.00 69.69 111 GLU A CA 1
ATOM 895 C C . GLU A 1 111 ? 0.042 -7.032 4.977 1.00 69.69 111 GLU A C 1
ATOM 897 O O . GLU A 1 111 ? -0.498 -7.542 5.954 1.00 69.69 111 GLU A O 1
ATOM 902 N N . PHE A 1 112 ? -0.229 -5.784 4.572 1.00 67.44 112 PHE A N 1
ATOM 903 C CA . PHE A 1 112 ? -1.033 -4.829 5.321 1.00 67.44 112 PHE A CA 1
ATOM 904 C C . PHE A 1 112 ? -2.534 -4.881 4.974 1.00 67.44 112 PHE A C 1
ATOM 906 O O . PHE A 1 112 ? -3.372 -4.868 5.872 1.00 67.44 112 PHE A O 1
ATOM 913 N N . GLU A 1 113 ? -2.897 -5.027 3.692 1.00 58.72 113 GLU A N 1
ATOM 914 C CA . GLU A 1 113 ? -4.306 -5.110 3.233 1.00 58.72 113 GLU A CA 1
ATOM 915 C C . GLU A 1 113 ? -5.081 -6.339 3.770 1.00 58.72 113 GLU A C 1
ATOM 917 O O . GLU A 1 113 ? -6.291 -6.471 3.574 1.00 58.72 113 GLU A O 1
ATOM 922 N N . LEU A 1 114 ? -4.392 -7.247 4.466 1.00 53.62 114 LEU A N 1
ATOM 923 C CA . LEU A 1 114 ? -4.935 -8.473 5.054 1.00 53.62 114 LEU A CA 1
ATOM 924 C C . LEU A 1 114 ? -5.750 -8.245 6.339 1.00 53.62 114 LEU A C 1
ATOM 926 O O . LEU A 1 114 ? -6.322 -9.197 6.859 1.00 53.62 114 LEU A O 1
ATOM 930 N N . LEU A 1 115 ? -5.838 -7.018 6.858 1.00 56.47 115 LEU A N 1
ATOM 931 C CA . LEU A 1 115 ? -6.625 -6.711 8.060 1.00 56.47 115 LEU A CA 1
ATOM 932 C C . LEU A 1 115 ? -8.092 -6.364 7.776 1.00 56.47 115 LEU A C 1
ATOM 934 O O . LEU A 1 115 ? -8.865 -6.145 8.710 1.00 56.47 115 LEU A O 1
ATOM 938 N N . ARG A 1 116 ? -8.525 -6.380 6.510 1.00 61.25 116 ARG A N 1
ATOM 939 C CA . ARG A 1 116 ? -9.949 -6.265 6.197 1.00 61.25 116 ARG A CA 1
ATOM 940 C C . ARG A 1 116 ? -10.691 -7.537 6.603 1.00 61.25 116 ARG A C 1
ATOM 942 O O . ARG A 1 116 ? -10.683 -8.541 5.889 1.00 61.25 116 ARG A O 1
ATOM 949 N N . HIS A 1 117 ? -11.469 -7.432 7.677 1.00 54.84 117 HIS A N 1
ATOM 950 C CA . HIS A 1 117 ? -12.784 -8.060 7.691 1.00 54.84 117 HIS A CA 1
ATOM 951 C C . HIS A 1 117 ? -13.573 -7.446 6.536 1.00 54.84 117 HIS A C 1
ATOM 953 O O . HIS A 1 117 ? -14.128 -6.352 6.621 1.00 54.84 117 HIS A O 1
ATOM 959 N N . SER A 1 118 ? -13.520 -8.100 5.377 1.00 50.06 118 SER A N 1
ATOM 960 C CA . SER A 1 118 ? -14.402 -7.722 4.287 1.00 50.06 118 SER A CA 1
ATOM 961 C C . SER A 1 118 ? -15.834 -8.003 4.735 1.00 50.06 118 SER A C 1
ATOM 963 O O . SER A 1 118 ? -16.078 -8.932 5.506 1.00 50.06 118 SER A O 1
ATOM 965 N N . ARG A 1 119 ? -16.812 -7.276 4.186 1.00 48.19 119 ARG A N 1
ATOM 966 C CA . ARG A 1 119 ? -18.241 -7.593 4.378 1.00 48.19 119 ARG A CA 1
ATOM 967 C C . ARG A 1 119 ? -18.599 -9.047 3.995 1.00 48.19 119 ARG A C 1
ATOM 969 O O . ARG A 1 119 ? -19.698 -9.493 4.288 1.00 48.19 119 ARG A O 1
ATOM 976 N N . ALA A 1 120 ? -17.688 -9.767 3.327 1.00 52.28 120 ALA A N 1
ATOM 977 C CA . ALA A 1 120 ? -17.809 -11.152 2.879 1.00 52.28 120 ALA A CA 1
ATOM 978 C C . ALA A 1 120 ? -16.922 -12.152 3.668 1.00 52.28 120 ALA A C 1
ATOM 980 O O . ALA A 1 120 ? -16.683 -13.261 3.180 1.00 52.28 120 ALA A O 1
ATOM 981 N N . GLY A 1 121 ? -16.415 -11.768 4.848 1.00 63.75 121 GLY A N 1
ATOM 982 C CA . GLY A 1 121 ? -15.597 -12.606 5.738 1.00 63.75 121 GLY A CA 1
ATOM 983 C C . GLY A 1 121 ? -14.115 -12.215 5.801 1.00 63.75 121 GLY A C 1
ATOM 984 O O . GLY A 1 121 ? -13.690 -11.211 5.214 1.00 63.75 121 GLY A O 1
ATOM 985 N N . ASP A 1 122 ? -13.322 -13.016 6.519 1.00 69.81 122 ASP A N 1
ATOM 986 C CA . ASP A 1 122 ? -11.879 -12.805 6.654 1.00 69.81 122 ASP A CA 1
ATOM 987 C C . ASP A 1 122 ? -11.159 -13.154 5.342 1.00 69.81 122 ASP A C 1
ATOM 989 O O . ASP A 1 122 ? -11.136 -14.296 4.875 1.00 69.81 122 ASP A O 1
ATOM 993 N N . VAL A 1 123 ? -10.566 -12.141 4.710 1.00 72.94 123 VAL A N 1
ATOM 994 C CA . VAL A 1 123 ? -9.847 -12.298 3.442 1.00 72.94 123 VAL A CA 1
ATOM 995 C C . VAL A 1 123 ? -8.607 -13.178 3.615 1.00 72.94 123 VAL A C 1
ATOM 997 O O . VAL A 1 123 ? -8.208 -13.851 2.665 1.00 72.94 123 VAL A O 1
ATOM 1000 N N . ARG A 1 124 ? -8.037 -13.245 4.825 1.00 69.25 124 ARG A N 1
ATOM 1001 C CA . ARG A 1 124 ? -6.843 -14.048 5.138 1.00 69.25 124 ARG A CA 1
ATOM 1002 C C . ARG A 1 124 ? -7.065 -15.541 4.942 1.00 69.25 124 ARG A C 1
ATOM 1004 O O . ARG A 1 124 ? -6.129 -16.261 4.609 1.00 69.25 124 ARG A O 1
ATOM 1011 N N . GLU A 1 125 ? -8.299 -16.011 5.076 1.00 76.62 125 GLU A N 1
ATOM 1012 C CA . GLU A 1 125 ? -8.642 -17.420 4.866 1.00 76.62 125 GLU A CA 1
ATOM 1013 C C . GLU A 1 125 ? -8.628 -17.816 3.385 1.00 76.62 125 GLU A C 1
ATOM 1015 O O . GLU A 1 125 ? -8.577 -18.997 3.038 1.00 76.62 125 GLU A O 1
ATOM 1020 N N . ARG A 1 126 ? -8.653 -16.843 2.468 1.00 82.19 126 ARG A N 1
ATOM 1021 C CA . ARG A 1 126 ? -8.686 -17.135 1.037 1.00 82.19 126 ARG A CA 1
ATOM 1022 C C . ARG A 1 126 ? -7.336 -17.669 0.568 1.00 82.19 126 ARG A C 1
ATOM 1024 O O . ARG A 1 126 ? -6.287 -17.091 0.837 1.00 82.19 126 ARG A O 1
ATOM 1031 N N . ALA A 1 127 ? -7.362 -18.730 -0.239 1.00 85.31 127 ALA A N 1
ATOM 1032 C CA . ALA A 1 127 ? -6.151 -19.367 -0.760 1.00 85.31 127 ALA A CA 1
ATOM 1033 C C . ALA A 1 127 ? -5.219 -18.392 -1.506 1.00 85.31 127 ALA A C 1
ATOM 1035 O O . ALA A 1 127 ? -4.004 -18.538 -1.433 1.00 85.31 127 ALA A O 1
ATOM 1036 N N . TRP A 1 128 ? -5.760 -17.382 -2.191 1.00 83.12 128 TRP A N 1
ATOM 1037 C CA . TRP A 1 128 ? -4.965 -16.365 -2.887 1.00 83.12 128 TRP A CA 1
ATOM 1038 C C . TRP A 1 128 ? -4.348 -15.314 -1.952 1.00 83.12 128 TRP A C 1
ATOM 1040 O O . TRP A 1 128 ? -3.416 -14.632 -2.361 1.00 83.12 128 TRP A O 1
ATOM 1050 N N . ALA A 1 129 ? -4.843 -15.170 -0.722 1.00 77.88 129 ALA A N 1
ATOM 1051 C CA . ALA A 1 129 ? -4.329 -14.229 0.272 1.00 77.88 129 ALA A CA 1
ATOM 1052 C C . ALA A 1 129 ? -3.165 -14.820 1.090 1.00 77.88 129 ALA A C 1
ATOM 1054 O O . ALA A 1 129 ? -2.355 -14.079 1.646 1.00 77.88 129 ALA A O 1
ATOM 1055 N N . GLN A 1 130 ? -3.045 -16.152 1.116 1.00 82.25 130 GLN A N 1
ATOM 1056 C CA . GLN A 1 130 ? -1.993 -16.874 1.831 1.00 82.25 130 GLN A CA 1
ATOM 1057 C C . GLN A 1 130 ? -0.590 -16.518 1.293 1.00 82.25 130 GLN A C 1
ATOM 1059 O O . GLN A 1 130 ? -0.348 -16.676 0.088 1.00 82.25 130 GLN A O 1
ATOM 1064 N N . PRO A 1 131 ? 0.369 -16.101 2.150 1.00 79.94 131 PRO A N 1
ATOM 1065 C CA . PRO A 1 131 ? 1.691 -15.637 1.715 1.00 79.94 131 PRO A CA 1
ATOM 1066 C C . PRO A 1 131 ? 2.440 -16.628 0.818 1.00 79.94 131 PRO A C 1
ATOM 1068 O O . PRO A 1 131 ? 2.977 -16.242 -0.221 1.00 79.94 131 PRO A O 1
ATOM 1071 N N . ALA A 1 132 ? 2.415 -17.919 1.164 1.00 86.81 132 ALA A N 1
ATOM 1072 C CA . ALA A 1 132 ? 3.069 -18.970 0.387 1.00 86.81 132 ALA A CA 1
ATOM 1073 C C . ALA A 1 132 ? 2.482 -19.102 -1.030 1.00 86.81 132 ALA A C 1
ATOM 1075 O O . ALA A 1 132 ? 3.223 -19.169 -2.015 1.00 86.81 132 ALA A O 1
ATOM 1076 N N . ASN A 1 133 ? 1.152 -19.073 -1.146 1.00 90.25 133 ASN A N 1
ATOM 1077 C CA . ASN A 1 133 ? 0.459 -19.194 -2.427 1.00 90.25 133 ASN A CA 1
ATOM 1078 C C . ASN A 1 133 ? 0.716 -17.975 -3.313 1.00 90.25 133 ASN A C 1
ATOM 1080 O O . ASN A 1 133 ? 0.970 -18.131 -4.507 1.00 90.25 133 ASN A O 1
ATOM 1084 N N . ARG A 1 134 ? 0.738 -16.769 -2.734 1.00 85.56 134 ARG A N 1
ATOM 1085 C CA . ARG A 1 134 ? 1.117 -15.546 -3.458 1.00 85.56 134 ARG A CA 1
ATOM 1086 C C . ARG A 1 134 ? 2.550 -15.601 -3.955 1.00 85.56 134 ARG A C 1
ATOM 1088 O O . ARG A 1 134 ? 2.789 -15.341 -5.131 1.00 85.56 134 ARG A O 1
ATOM 1095 N N . ALA A 1 135 ? 3.495 -15.979 -3.096 1.00 86.69 135 ALA A N 1
ATOM 1096 C CA . ALA A 1 135 ? 4.898 -16.100 -3.477 1.00 86.69 135 ALA A CA 1
ATOM 1097 C C . ALA A 1 135 ? 5.078 -17.087 -4.644 1.00 86.69 135 ALA A C 1
ATOM 1099 O O . ALA A 1 135 ? 5.826 -16.815 -5.587 1.00 86.69 135 ALA A O 1
ATOM 1100 N N . MET A 1 136 ? 4.346 -18.205 -4.623 1.00 93.00 136 MET A N 1
ATOM 1101 C CA . MET A 1 136 ? 4.321 -19.162 -5.729 1.00 93.00 136 MET A CA 1
ATOM 1102 C C . MET A 1 136 ? 3.666 -18.595 -6.989 1.00 93.00 136 MET A C 1
ATOM 1104 O O . MET A 1 136 ? 4.231 -18.742 -8.072 1.00 93.00 136 MET A O 1
ATOM 1108 N N . ALA A 1 137 ? 2.535 -17.898 -6.869 1.00 92.25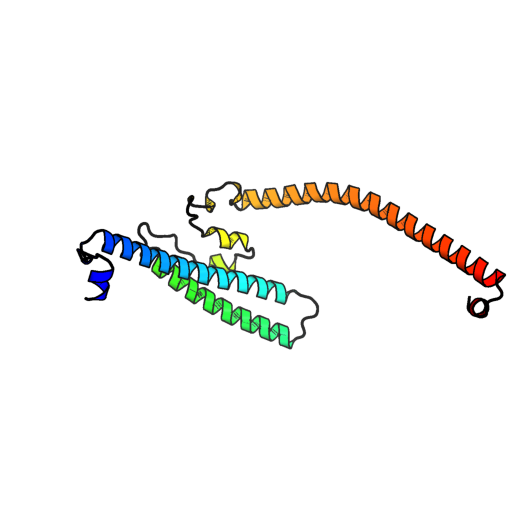 137 ALA A N 1
ATOM 1109 C CA . ALA A 1 137 ? 1.868 -17.255 -7.997 1.00 92.25 137 ALA A CA 1
ATOM 1110 C C . ALA A 1 137 ? 2.772 -16.208 -8.666 1.00 92.25 137 ALA A C 1
ATOM 1112 O O . ALA A 1 137 ? 2.927 -16.221 -9.885 1.00 92.25 137 ALA A O 1
ATOM 1113 N N . VAL A 1 138 ? 3.442 -15.353 -7.886 1.00 91.31 138 VAL A N 1
ATOM 1114 C CA . VAL A 1 138 ? 4.405 -14.364 -8.398 1.00 91.31 138 VAL A CA 1
ATOM 1115 C C . VAL A 1 138 ? 5.528 -15.053 -9.171 1.00 91.31 138 VAL A C 1
ATOM 1117 O O . VAL A 1 138 ? 5.848 -14.631 -10.282 1.00 91.31 138 VAL A O 1
ATOM 1120 N N . LYS A 1 139 ? 6.113 -16.131 -8.631 1.00 94.31 139 LYS A N 1
ATOM 1121 C CA . LYS A 1 139 ? 7.155 -16.907 -9.328 1.00 94.31 139 LYS A CA 1
ATOM 1122 C C . LYS A 1 139 ? 6.633 -17.523 -10.625 1.00 94.31 139 LYS A C 1
ATOM 1124 O O . LYS A 1 139 ? 7.282 -17.400 -11.663 1.00 94.31 139 LYS A O 1
ATOM 1129 N N . TYR A 1 140 ? 5.458 -18.145 -10.572 1.00 96.12 140 TYR A N 1
ATOM 1130 C CA . TYR A 1 140 ? 4.815 -18.764 -11.726 1.00 96.12 140 TYR A CA 1
ATOM 1131 C C . TYR A 1 140 ? 4.556 -17.745 -12.840 1.00 96.12 140 TYR A C 1
ATOM 1133 O O . TYR A 1 140 ? 4.986 -17.947 -13.974 1.00 96.12 140 TYR A O 1
ATOM 1141 N N . TYR A 1 141 ? 3.927 -16.613 -12.516 1.00 95.38 141 TYR A N 1
ATOM 1142 C CA . TYR A 1 141 ? 3.624 -15.580 -13.502 1.00 95.38 141 TYR A CA 1
ATOM 1143 C C . TYR A 1 141 ? 4.879 -14.883 -14.022 1.00 95.38 141 TYR A C 1
ATOM 1145 O O . TYR A 1 141 ? 4.947 -14.610 -15.217 1.00 95.38 141 TYR A O 1
ATOM 1153 N N . LYS A 1 142 ? 5.908 -14.662 -13.191 1.00 96.56 142 LYS A N 1
ATOM 1154 C CA . LYS A 1 142 ? 7.215 -14.182 -13.673 1.00 96.56 142 LYS A CA 1
ATOM 1155 C C . LYS A 1 142 ? 7.801 -15.128 -14.719 1.00 96.56 142 LYS A C 1
ATOM 1157 O O . LYS A 1 142 ? 8.257 -14.662 -15.757 1.00 96.56 142 LYS A O 1
ATOM 1162 N N . LEU A 1 143 ? 7.748 -16.441 -14.488 1.00 97.44 143 LEU A N 1
ATOM 1163 C CA . LEU A 1 143 ? 8.235 -17.432 -15.449 1.00 97.44 143 LEU A CA 1
ATOM 1164 C C . LEU A 1 143 ? 7.390 -17.460 -16.730 1.00 97.44 143 LEU A C 1
ATOM 1166 O O . LEU A 1 143 ? 7.946 -17.494 -17.827 1.00 97.44 143 LEU A O 1
ATOM 1170 N N . ALA A 1 144 ? 6.062 -17.434 -16.602 1.00 96.94 144 ALA A N 1
ATOM 1171 C CA . ALA A 1 144 ? 5.153 -17.412 -17.744 1.00 96.94 144 ALA A CA 1
ATOM 1172 C C . ALA A 1 144 ? 5.401 -16.178 -18.627 1.00 96.94 144 ALA A C 1
ATOM 1174 O O . ALA A 1 144 ? 5.645 -16.314 -19.825 1.00 96.94 144 ALA A O 1
ATOM 1175 N N . ARG A 1 145 ? 5.455 -14.985 -18.020 1.00 97.44 145 ARG A N 1
ATOM 1176 C CA . ARG A 1 145 ? 5.728 -13.730 -18.732 1.00 97.44 145 ARG A CA 1
ATOM 1177 C C . ARG A 1 145 ? 7.146 -13.660 -19.285 1.00 97.44 145 ARG A C 1
ATOM 1179 O O . ARG A 1 145 ? 7.323 -13.155 -20.382 1.00 97.44 145 ARG A O 1
ATOM 1186 N N . ALA A 1 146 ? 8.144 -14.224 -18.606 1.00 97.50 146 ALA A N 1
ATOM 1187 C CA . ALA A 1 146 ? 9.505 -14.288 -19.142 1.00 97.50 146 ALA A CA 1
ATOM 1188 C C . ALA A 1 146 ? 9.583 -15.094 -20.450 1.00 97.50 146 ALA A C 1
ATOM 1190 O O . ALA A 1 146 ? 10.342 -14.739 -21.349 1.00 97.50 146 ALA A O 1
ATOM 1191 N N . ARG A 1 147 ? 8.787 -16.164 -20.589 1.00 96.69 147 ARG A N 1
ATOM 1192 C CA . ARG A 1 147 ? 8.723 -16.950 -21.834 1.00 96.69 147 ARG A CA 1
ATOM 1193 C C . ARG A 1 147 ? 8.092 -16.160 -22.978 1.00 96.69 147 ARG A C 1
ATOM 1195 O O . ARG A 1 147 ? 8.596 -16.214 -24.097 1.00 96.69 147 ARG A O 1
ATOM 1202 N N . GLU A 1 148 ? 7.022 -15.425 -22.695 1.00 96.88 148 GLU A N 1
ATOM 1203 C CA . GLU A 1 148 ? 6.392 -14.522 -23.665 1.00 96.88 148 GLU A CA 1
ATOM 1204 C C . GLU A 1 148 ? 7.351 -13.398 -24.076 1.00 96.88 148 GLU A C 1
ATOM 1206 O O . GLU A 1 148 ? 7.544 -13.147 -25.267 1.00 96.88 148 GLU A O 1
ATOM 1211 N N . GLU A 1 149 ? 8.019 -12.779 -23.102 1.00 97.31 149 GLU A N 1
ATOM 1212 C CA . GLU A 1 149 ? 8.964 -11.690 -23.341 1.00 97.31 149 GLU A CA 1
ATOM 1213 C C . GLU A 1 149 ? 10.168 -12.168 -24.160 1.00 97.31 149 GLU A C 1
ATOM 1215 O O . GLU A 1 149 ? 10.612 -11.467 -25.059 1.00 97.31 149 GLU A O 1
ATOM 1220 N N . LEU A 1 150 ? 10.641 -13.403 -23.965 1.00 97.31 150 LEU A N 1
ATOM 1221 C CA . LEU A 1 150 ? 11.700 -13.983 -24.794 1.00 97.31 150 LEU A CA 1
ATOM 1222 C C . LEU A 1 150 ? 11.300 -14.073 -26.278 1.00 97.31 150 LEU A C 1
ATOM 1224 O O . LEU A 1 150 ? 12.114 -13.791 -27.162 1.00 97.31 150 LEU A O 1
ATOM 1228 N N . LEU A 1 151 ? 10.054 -14.460 -26.570 1.00 96.81 151 LEU A N 1
ATOM 1229 C CA . LEU A 1 151 ? 9.540 -14.482 -27.942 1.00 96.81 151 LEU A CA 1
ATOM 1230 C C . LEU A 1 151 ? 9.432 -13.064 -28.511 1.00 96.81 151 LEU A C 1
ATOM 1232 O O . LEU A 1 151 ? 9.861 -12.829 -29.642 1.00 96.81 151 LEU A O 1
ATOM 1236 N N . ARG A 1 152 ? 8.928 -12.118 -27.713 1.00 97.81 152 ARG A N 1
ATOM 1237 C CA . ARG A 1 152 ? 8.833 -10.705 -28.089 1.00 97.81 152 ARG A CA 1
ATOM 1238 C C . ARG A 1 152 ? 10.206 -10.108 -28.387 1.00 97.81 152 ARG A C 1
ATOM 1240 O O . ARG A 1 152 ? 10.398 -9.562 -29.469 1.00 97.81 152 ARG A O 1
ATOM 1247 N N . CYS A 1 153 ? 11.178 -10.280 -27.492 1.00 97.44 153 CYS A N 1
ATOM 1248 C CA . CYS A 1 153 ? 12.545 -9.803 -27.676 1.00 97.44 153 CYS A CA 1
ATOM 1249 C C . CYS A 1 153 ? 13.157 -10.342 -28.970 1.00 97.44 153 CYS A C 1
ATOM 1251 O O . CYS A 1 153 ? 13.760 -9.576 -29.706 1.00 97.44 153 CYS A O 1
ATOM 1253 N N . ARG A 1 154 ? 12.958 -11.623 -29.314 1.00 97.31 154 ARG A N 1
ATOM 1254 C CA . ARG A 1 154 ? 13.469 -12.183 -30.582 1.00 97.31 154 ARG A CA 1
ATOM 1255 C C . ARG A 1 154 ? 12.915 -11.470 -31.816 1.00 97.31 154 ARG A C 1
ATOM 1257 O O . ARG A 1 154 ? 13.654 -11.265 -32.779 1.00 97.31 154 ARG A O 1
ATOM 1264 N N . VAL A 1 155 ? 11.630 -11.121 -31.806 1.00 97.69 155 VAL A N 1
ATOM 1265 C CA . VAL A 1 155 ? 11.001 -10.364 -32.899 1.00 97.69 155 VAL A CA 1
ATOM 1266 C C . VAL A 1 155 ? 11.543 -8.938 -32.933 1.00 97.69 155 VAL A C 1
ATOM 1268 O O . VAL A 1 155 ? 11.963 -8.475 -33.992 1.00 97.69 155 VAL A O 1
ATOM 1271 N N . GLU A 1 156 ? 11.602 -8.271 -31.783 1.00 97.88 156 GLU A N 1
ATOM 1272 C CA . GLU A 1 156 ? 12.075 -6.889 -31.680 1.00 97.88 156 GLU A CA 1
ATOM 1273 C C . GLU A 1 156 ? 13.559 -6.746 -32.038 1.00 97.88 156 GLU A C 1
ATOM 1275 O O . GLU A 1 156 ? 13.919 -5.820 -32.754 1.00 97.88 156 GLU A O 1
ATOM 1280 N N . THR A 1 157 ? 14.422 -7.700 -31.675 1.00 97.81 157 THR A N 1
ATOM 1281 C CA . THR A 1 157 ? 15.828 -7.706 -32.113 1.00 97.81 157 THR A CA 1
ATOM 1282 C C . THR A 1 157 ? 15.936 -7.759 -33.636 1.00 97.81 157 THR A C 1
ATOM 1284 O O . THR A 1 157 ? 16.728 -7.027 -34.224 1.00 97.81 157 THR A O 1
ATOM 1287 N N . ARG A 1 158 ? 15.126 -8.589 -34.308 1.00 97.31 158 ARG A N 1
ATOM 1288 C CA . ARG A 1 158 ? 15.123 -8.659 -35.780 1.00 97.31 158 ARG A CA 1
ATOM 1289 C C . ARG A 1 158 ? 14.605 -7.369 -36.407 1.00 97.31 158 ARG A C 1
ATOM 1291 O O . ARG A 1 158 ? 15.184 -6.902 -37.386 1.00 97.31 158 ARG A O 1
ATOM 1298 N N . ARG A 1 159 ? 13.540 -6.791 -35.842 1.00 97.81 159 ARG A N 1
ATOM 1299 C CA . ARG A 1 159 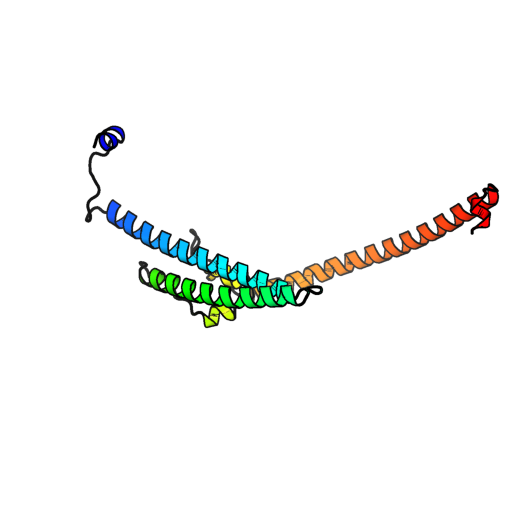? 12.997 -5.497 -36.279 1.00 97.81 159 ARG A CA 1
ATOM 1300 C C . ARG A 1 159 ? 14.029 -4.390 -36.133 1.00 97.81 159 ARG A C 1
ATOM 1302 O O . ARG A 1 159 ? 14.218 -3.641 -37.079 1.00 97.81 159 ARG A O 1
ATOM 1309 N N . LEU A 1 160 ? 14.738 -4.345 -35.008 1.00 98.00 160 LEU A N 1
ATOM 1310 C CA . LEU A 1 160 ? 15.787 -3.365 -34.755 1.00 98.00 160 LEU A CA 1
ATOM 1311 C C . LEU A 1 160 ? 16.931 -3.487 -35.768 1.00 98.00 160 LEU A C 1
ATOM 1313 O O . LEU A 1 160 ? 17.304 -2.494 -36.378 1.00 98.00 160 LEU A O 1
ATOM 1317 N N . VAL A 1 161 ? 17.436 -4.701 -36.016 1.00 97.69 161 VAL A N 1
ATOM 1318 C CA . VAL A 1 161 ? 18.493 -4.926 -37.022 1.00 97.69 161 VAL A CA 1
ATOM 1319 C C . VAL A 1 161 ? 18.032 -4.522 -38.423 1.00 97.69 161 VAL A C 1
ATOM 1321 O O . VAL A 1 161 ? 18.801 -3.933 -39.178 1.00 97.69 161 VAL A O 1
ATOM 1324 N N . THR A 1 162 ? 16.781 -4.827 -38.773 1.00 97.88 162 THR A N 1
ATOM 1325 C CA . THR A 1 162 ? 16.206 -4.431 -40.067 1.00 97.88 162 THR A CA 1
ATOM 1326 C C . THR A 1 162 ? 16.115 -2.910 -40.162 1.00 97.88 162 THR A C 1
ATOM 1328 O O . THR A 1 162 ? 16.616 -2.335 -41.118 1.00 97.88 162 THR A O 1
ATOM 1331 N N . ALA A 1 163 ? 15.592 -2.254 -39.124 1.00 97.81 163 ALA A N 1
ATOM 1332 C CA . ALA A 1 163 ? 15.483 -0.803 -39.066 1.00 97.81 163 ALA A CA 1
ATOM 1333 C C . ALA A 1 163 ? 16.846 -0.108 -39.203 1.00 97.81 163 ALA A C 1
ATOM 1335 O O . ALA A 1 163 ? 16.934 0.860 -39.949 1.00 97.81 163 ALA A O 1
ATOM 1336 N N . MET A 1 164 ? 17.898 -0.623 -38.552 1.00 97.94 164 MET A N 1
ATOM 1337 C CA . MET A 1 164 ? 19.264 -0.094 -38.678 1.00 97.94 164 MET A CA 1
ATOM 1338 C C . MET A 1 164 ? 19.790 -0.193 -40.117 1.00 97.94 164 MET A C 1
ATOM 1340 O O . MET A 1 164 ? 20.320 0.780 -40.641 1.00 97.94 164 MET A O 1
ATOM 1344 N N . ARG A 1 165 ? 19.603 -1.341 -40.784 1.00 97.31 165 ARG A N 1
ATOM 1345 C CA . ARG A 1 165 ? 20.026 -1.533 -42.187 1.00 97.31 165 ARG A CA 1
ATOM 1346 C C . ARG A 1 165 ? 19.239 -0.660 -43.160 1.00 97.31 165 ARG A C 1
ATOM 1348 O O . ARG A 1 165 ? 19.804 -0.099 -44.096 1.00 97.31 165 ARG A O 1
ATOM 1355 N N . ASP A 1 166 ? 17.935 -0.534 -42.933 1.00 97.38 166 ASP A N 1
ATOM 1356 C CA . ASP A 1 166 ? 17.073 0.343 -43.721 1.00 97.38 166 ASP A CA 1
ATOM 1357 C C . ASP A 1 166 ? 17.449 1.814 -43.513 1.00 97.38 166 ASP A C 1
ATOM 1359 O O . ASP A 1 166 ? 17.253 2.640 -44.403 1.00 97.38 166 ASP A O 1
ATOM 1363 N N . GLU A 1 167 ? 17.937 2.174 -42.325 1.00 97.44 167 GLU A N 1
ATOM 1364 C CA . GLU A 1 167 ? 18.459 3.506 -42.025 1.00 97.44 167 GLU A CA 1
ATOM 1365 C C . GLU A 1 167 ? 19.778 3.771 -42.752 1.00 97.44 167 GLU A C 1
ATOM 1367 O O . GLU A 1 167 ? 19.875 4.776 -43.448 1.00 97.44 167 GLU A O 1
ATOM 1372 N N . GLU A 1 168 ? 20.734 2.843 -42.686 1.00 96.56 168 GLU A N 1
ATOM 1373 C CA . GLU A 1 168 ? 22.010 2.907 -43.414 1.00 96.56 168 GLU A CA 1
ATOM 1374 C C . GLU A 1 168 ? 21.783 3.062 -44.924 1.00 96.56 168 GLU A C 1
ATOM 1376 O O . GLU A 1 168 ? 22.253 4.018 -45.535 1.00 96.56 168 GLU A O 1
ATOM 1381 N N . THR A 1 169 ? 20.917 2.225 -45.502 1.00 96.50 169 THR A N 1
ATOM 1382 C CA . THR A 1 169 ? 20.553 2.314 -46.926 1.00 96.50 169 THR A CA 1
ATOM 1383 C C . THR A 1 169 ? 19.911 3.665 -47.268 1.00 96.50 169 THR A C 1
ATOM 1385 O O . THR A 1 169 ? 20.144 4.227 -48.340 1.00 96.50 169 THR A O 1
ATOM 1388 N N . ARG A 1 170 ? 19.081 4.217 -46.371 1.00 96.19 170 ARG A N 1
ATOM 1389 C CA . ARG A 1 170 ? 18.479 5.547 -46.560 1.00 96.19 170 ARG A CA 1
ATOM 1390 C C . ARG A 1 170 ? 19.524 6.656 -46.496 1.00 96.19 170 ARG A C 1
ATOM 1392 O O . ARG A 1 170 ? 19.418 7.583 -47.300 1.00 96.19 170 ARG A O 1
ATOM 1399 N N . TYR A 1 171 ? 20.496 6.569 -45.588 1.00 93.56 171 TYR A N 1
ATOM 1400 C CA . TYR A 1 171 ? 21.608 7.517 -45.526 1.00 93.56 171 TYR A CA 1
ATOM 1401 C C . TYR A 1 171 ? 22.437 7.463 -46.809 1.00 93.56 171 TYR A C 1
ATOM 1403 O O . TYR A 1 171 ? 22.625 8.506 -47.430 1.00 93.56 171 TYR A O 1
ATOM 1411 N N . ASP A 1 172 ? 22.811 6.275 -47.282 1.00 94.12 172 ASP A N 1
ATOM 1412 C CA . ASP A 1 172 ? 23.580 6.112 -48.522 1.00 94.12 172 ASP A CA 1
ATOM 1413 C C . ASP A 1 172 ? 22.854 6.707 -49.734 1.00 94.12 172 ASP A C 1
ATOM 1415 O O . ASP A 1 172 ? 23.429 7.470 -50.515 1.00 94.12 172 ASP A O 1
ATOM 1419 N N . LEU A 1 173 ? 21.556 6.421 -49.876 1.00 93.94 173 LEU A N 1
ATOM 1420 C CA . LEU A 1 173 ? 20.734 6.990 -50.946 1.00 93.94 173 LEU A CA 1
ATOM 1421 C C . LEU A 1 173 ? 20.608 8.514 -50.830 1.00 93.94 173 LEU A C 1
ATOM 1423 O O . LEU A 1 173 ? 20.596 9.208 -51.849 1.00 93.94 173 LEU A O 1
ATOM 1427 N N . ALA A 1 174 ? 20.489 9.049 -49.613 1.00 90.88 174 ALA A N 1
ATOM 1428 C CA . ALA A 1 174 ? 20.436 10.489 -49.387 1.00 90.88 174 ALA A CA 1
ATOM 1429 C C . ALA A 1 174 ? 21.765 11.162 -49.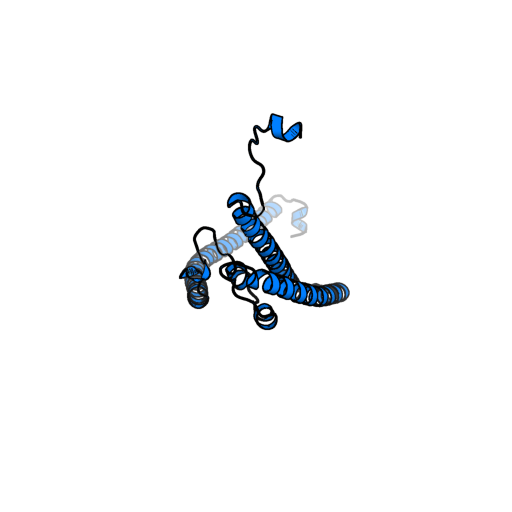761 1.00 90.88 174 ALA A C 1
ATOM 1431 O O . ALA A 1 174 ? 21.745 12.168 -50.470 1.00 90.88 174 ALA A O 1
ATOM 1432 N N . ILE A 1 175 ? 22.900 10.574 -49.374 1.00 89.06 175 ILE A N 1
ATOM 1433 C CA . ILE A 1 175 ? 24.249 11.040 -49.724 1.00 89.06 175 ILE A CA 1
ATOM 1434 C C . ILE A 1 175 ? 24.433 11.047 -51.244 1.00 89.06 175 ILE A C 1
ATOM 1436 O O . ILE A 1 175 ? 24.787 12.077 -51.816 1.00 89.06 175 ILE A O 1
ATOM 1440 N N . GLN A 1 176 ? 24.115 9.941 -51.925 1.00 89.12 176 GLN A N 1
ATOM 1441 C CA . GLN A 1 176 ? 24.224 9.849 -53.386 1.00 89.12 176 GLN A CA 1
ATOM 1442 C C . GLN A 1 176 ? 23.371 10.906 -54.098 1.00 89.12 176 GLN A C 1
ATOM 1444 O O . GLN A 1 176 ? 23.830 11.535 -55.052 1.00 89.12 176 GLN A O 1
ATOM 1449 N N . ARG A 1 177 ? 22.140 11.142 -53.626 1.00 88.88 177 ARG A N 1
ATOM 1450 C CA . ARG A 1 177 ? 21.263 12.192 -54.170 1.00 88.88 177 ARG A CA 1
ATOM 1451 C C . ARG A 1 177 ? 21.840 13.588 -53.957 1.00 88.88 177 ARG A C 1
ATOM 1453 O O . ARG A 1 177 ? 21.794 14.398 -54.880 1.00 88.88 177 ARG A O 1
ATOM 1460 N N . LEU A 1 178 ? 22.380 13.871 -52.771 1.00 88.19 178 LEU A N 1
ATOM 1461 C CA . LEU A 1 178 ? 22.988 15.165 -52.457 1.00 88.19 178 LEU A CA 1
ATOM 1462 C C . LEU A 1 178 ? 24.207 15.434 -53.346 1.00 88.19 178 LEU A C 1
ATOM 1464 O O . LEU A 1 178 ? 24.253 16.492 -53.977 1.00 88.19 178 LEU A O 1
ATOM 1468 N N . LEU A 1 179 ? 25.106 14.453 -53.485 1.00 84.38 179 LEU A N 1
ATOM 1469 C CA . LEU A 1 179 ? 26.271 14.521 -54.375 1.00 84.38 179 LEU A CA 1
ATOM 1470 C C . LEU A 1 179 ? 25.863 14.739 -55.841 1.00 84.38 179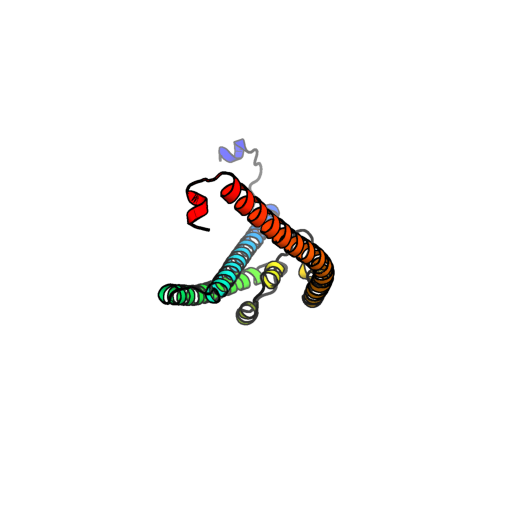 LEU A C 1
ATOM 1472 O O . LEU A 1 179 ? 26.414 15.612 -56.507 1.00 84.38 179 LEU A O 1
ATOM 1476 N N . ALA A 1 180 ? 24.860 14.006 -56.339 1.00 84.75 180 ALA A N 1
ATOM 1477 C CA . ALA A 1 180 ? 24.382 14.143 -57.718 1.00 84.75 180 ALA A CA 1
ATOM 1478 C C . ALA A 1 180 ? 23.670 15.482 -57.994 1.00 84.75 180 ALA A C 1
ATOM 1480 O O . ALA A 1 180 ? 23.691 15.973 -59.120 1.00 84.75 180 ALA A O 1
ATOM 1481 N N . SER A 1 181 ? 23.037 16.080 -56.980 1.00 84.00 181 SER A N 1
ATOM 1482 C CA . SER A 1 181 ? 22.331 17.364 -57.104 1.00 84.00 181 SER A CA 1
ATOM 1483 C C . SER A 1 181 ? 23.243 18.598 -57.051 1.00 84.00 181 SER A C 1
ATOM 1485 O O . SER A 1 181 ? 22.764 19.703 -57.297 1.00 84.00 181 SER A O 1
ATOM 1487 N N . GLY A 1 182 ? 24.534 18.433 -56.723 1.00 70.00 182 GLY A N 1
ATOM 1488 C CA . GLY A 1 182 ? 25.494 19.541 -56.609 1.00 70.00 182 GLY A CA 1
ATOM 1489 C C . GLY A 1 182 ? 25.158 20.545 -55.499 1.00 70.00 182 GLY A C 1
ATOM 1490 O O . GLY A 1 182 ? 25.539 21.711 -55.579 1.00 70.00 182 GLY A O 1
ATOM 1491 N N . ASN A 1 183 ? 24.393 20.120 -54.489 1.00 70.94 183 ASN A N 1
ATOM 1492 C CA . ASN A 1 183 ? 23.915 20.990 -53.420 1.00 70.94 183 ASN A CA 1
ATOM 1493 C C . ASN A 1 183 ? 25.058 21.354 -52.453 1.00 70.94 183 ASN A C 1
ATOM 1495 O O . ASN A 1 183 ? 25.944 20.542 -52.208 1.00 70.94 183 ASN A O 1
ATOM 1499 N N . MET A 1 184 ? 25.035 22.554 -51.867 1.00 67.50 184 MET A N 1
ATOM 1500 C CA . MET A 1 184 ? 26.151 23.106 -51.075 1.00 67.50 184 MET A CA 1
ATOM 1501 C C . MET A 1 184 ? 26.489 22.256 -49.832 1.00 67.50 184 MET A C 1
ATOM 1503 O O . MET A 1 184 ? 27.639 22.195 -49.416 1.00 67.50 184 MET A O 1
ATOM 1507 N N . LEU A 1 185 ? 25.500 21.529 -49.299 1.00 67.50 185 LEU A N 1
ATOM 1508 C CA . LEU A 1 185 ? 25.658 20.559 -48.205 1.00 67.50 185 LEU A CA 1
ATOM 1509 C C . LEU A 1 185 ? 26.474 19.312 -48.583 1.00 67.50 185 LEU A C 1
ATOM 1511 O O . LEU A 1 185 ? 26.922 18.596 -47.697 1.00 67.50 185 LEU A O 1
ATOM 1515 N N . ALA A 1 186 ? 26.675 19.035 -49.872 1.00 62.34 186 ALA A N 1
ATOM 1516 C CA . ALA A 1 186 ? 27.476 17.900 -50.323 1.00 62.34 186 ALA A CA 1
ATOM 1517 C C . ALA A 1 186 ? 28.983 18.078 -50.051 1.00 62.34 186 ALA A C 1
ATOM 1519 O O . ALA A 1 186 ? 29.716 17.100 -50.111 1.00 62.34 186 ALA A O 1
ATOM 1520 N N . TYR A 1 187 ? 29.440 19.301 -49.750 1.00 62.84 187 TYR A N 1
ATOM 1521 C CA . TYR A 1 187 ? 30.832 19.597 -49.385 1.00 62.84 187 TYR A CA 1
ATOM 1522 C C . TYR A 1 187 ? 31.181 19.271 -47.919 1.00 62.84 187 TYR A C 1
ATOM 1524 O O . TYR A 1 187 ? 32.359 19.272 -47.579 1.00 62.84 187 TYR A O 1
ATOM 1532 N N . GLU A 1 188 ? 30.182 19.012 -47.067 1.00 67.31 188 GLU A N 1
ATOM 1533 C CA . GLU A 1 188 ? 30.338 18.730 -45.625 1.00 67.31 188 GLU A CA 1
ATOM 1534 C C . GLU A 1 188 ? 30.210 17.227 -45.283 1.00 67.31 188 GLU A C 1
ATOM 1536 O O . GLU A 1 188 ? 30.275 16.851 -44.112 1.00 67.31 188 GLU A O 1
ATOM 1541 N N . LEU A 1 189 ? 29.974 16.379 -46.293 1.00 59.28 189 LEU A N 1
ATOM 1542 C CA . LEU A 1 189 ? 29.900 14.913 -46.197 1.00 59.28 189 LEU A CA 1
ATOM 1543 C C . LEU A 1 189 ? 31.271 14.282 -46.460 1.00 59.28 189 LEU A C 1
ATOM 1545 O O . LEU A 1 189 ? 31.605 13.317 -45.738 1.00 59.28 189 LEU A O 1
#

Organism: NCBI:txid1314781

pLDDT: mean 85.4, std 11.15, range [48.19, 98.0]

Foldseek 3Di:
DVVCVVVVPPDDDDCPRPVNVVVVLVVLVVQLVVLLVQLLVLLVVLLVLVVVLPDPPDDPVRNVVSVVVNVVSLVVNVVSLVSNQVSQVVHVVRHDHDDSVVSVPDNDSLVSVQSDPDPVGRPCPDQCSPPVSVVVVVVVVVVVVVVVVVVVVVVVVVVVVVVVVVVVVVVVVVLVVCVVVVHPCNVVD